Protein AF-A0A0G0LVU1-F1 (afdb_monomer_lite)

Foldseek 3Di:
DDDDDDDDPVNVVVVVVVVVVVVVVVVVVVVVVVLVVVVVVQLVQLCVLLVQLVVVVQVQQQQFPDWLDWDWDPPDPVIKIKTWTQGPVRKIKMKIKAAFDDVVVDPPDDPVPGDPGWAIFMKIAIGDDDSVCSNVSRVDGDDNDDDPDPRIHTSFFTPQQFTKHKNDWDWDWDQDPVRWIKIKIKIFIAGRPDPDVVCPVSRPVQVGGDMDIDIHTHD

Sequence (219 aa):
MKKQSGFTLIEALIVVTLAGIIGLVMTDLLYRTFRGANKTYLIGNIKQNGQTALNIMESNIRFAKEVTCISTTDSSNPKSTVLAVKSSSGKYIVFRYYPLYDPTADTSTGEFLKPPPHNGFITQEEISADPSAARGLCNYVPGLRTPVSTREKILTDRDFNNGVSVSSLEFKKTPTASGKDLVSITFTVSPPTEKTSSQRVENQVTDGGVTFQTSIILR

pLDDT: mean 81.55, std 14.79, range [43.06, 97.88]

Organism: NCBI:txid1618422

Radius of gyration: 26.45 Å; chains: 1; bounding box: 56×45×103 Å

Structure (mmCIF, N/CA/C/O backbone):
data_AF-A0A0G0LVU1-F1
#
_entry.id   AF-A0A0G0LVU1-F1
#
loop_
_atom_site.group_PDB
_atom_site.id
_atom_site.type_symbol
_atom_site.label_atom_id
_atom_site.label_alt_id
_atom_site.label_comp_id
_atom_site.label_asym_id
_atom_site.label_entity_id
_atom_site.label_seq_id
_atom_site.pdbx_PDB_ins_code
_atom_site.Cartn_x
_atom_site.Cartn_y
_atom_site.Cartn_z
_atom_site.occupancy
_atom_site.B_iso_or_equiv
_atom_site.auth_seq_id
_atom_site.auth_comp_id
_atom_site.auth_asym_id
_atom_site.auth_atom_id
_atom_site.pdbx_PDB_model_num
ATOM 1 N N . MET A 1 1 ? 23.466 1.604 -77.517 1.00 46.59 1 MET A N 1
ATOM 2 C CA . MET A 1 1 ? 24.038 0.899 -76.346 1.00 46.59 1 MET A CA 1
ATOM 3 C C . MET A 1 1 ? 23.979 1.838 -75.150 1.00 46.59 1 MET A C 1
ATOM 5 O O . MET A 1 1 ? 24.560 2.913 -75.221 1.00 46.59 1 MET A O 1
ATOM 9 N N . LYS A 1 2 ? 23.219 1.507 -74.099 1.00 58.50 2 LYS A N 1
ATOM 10 C CA . LYS A 1 2 ? 23.162 2.324 -72.875 1.00 58.50 2 LYS A CA 1
ATOM 11 C C . LYS A 1 2 ? 24.386 1.988 -72.014 1.00 58.50 2 LYS A C 1
ATOM 13 O O . LYS A 1 2 ? 24.560 0.828 -71.659 1.00 58.50 2 LYS A O 1
ATOM 18 N N . LYS A 1 3 ? 25.240 2.975 -71.716 1.00 62.06 3 LYS A N 1
ATOM 19 C CA . LYS A 1 3 ? 26.333 2.826 -70.741 1.00 62.06 3 LYS A CA 1
ATOM 20 C C . LYS A 1 3 ? 25.716 2.656 -69.350 1.00 62.06 3 LYS A C 1
ATOM 22 O O . LYS A 1 3 ? 25.001 3.544 -68.899 1.00 62.06 3 LYS A O 1
ATOM 27 N N . GLN A 1 4 ? 25.973 1.527 -68.700 1.00 72.19 4 GLN A N 1
ATOM 28 C CA . GLN A 1 4 ? 25.660 1.328 -67.286 1.00 72.19 4 GLN A CA 1
ATOM 29 C C . GLN A 1 4 ? 26.835 1.877 -66.466 1.00 72.19 4 GLN A C 1
ATOM 31 O O . GLN A 1 4 ? 27.968 1.440 -66.661 1.00 72.19 4 GLN A O 1
ATOM 36 N N . SER A 1 5 ? 26.594 2.871 -65.606 1.00 75.88 5 SER A N 1
ATOM 37 C CA . SER A 1 5 ? 27.602 3.351 -64.655 1.00 75.88 5 SER A CA 1
ATOM 38 C C . SER A 1 5 ? 27.627 2.430 -63.439 1.00 75.88 5 SER A C 1
ATOM 40 O O . SER A 1 5 ? 26.591 2.203 -62.816 1.00 75.88 5 SER A O 1
ATOM 42 N N . GLY A 1 6 ? 28.802 1.896 -63.111 1.00 79.19 6 GLY A N 1
ATOM 43 C CA . GLY A 1 6 ? 29.014 1.151 -61.872 1.00 79.19 6 GLY A CA 1
ATOM 44 C C . GLY A 1 6 ? 29.091 2.085 -60.665 1.00 79.19 6 GLY A C 1
ATOM 45 O O . GLY A 1 6 ? 29.571 3.212 -60.784 1.00 79.19 6 GLY A O 1
ATOM 46 N N . PHE A 1 7 ? 28.629 1.601 -59.513 1.00 79.88 7 PHE A N 1
ATOM 47 C CA . PHE A 1 7 ? 28.793 2.282 -58.230 1.00 79.88 7 PHE A CA 1
ATOM 48 C C . PHE A 1 7 ? 30.271 2.367 -57.851 1.00 79.88 7 PHE A C 1
ATOM 50 O O . PHE A 1 7 ? 31.031 1.411 -58.024 1.00 79.88 7 PHE A O 1
ATOM 57 N N . THR A 1 8 ? 30.675 3.511 -57.304 1.00 91.50 8 THR A N 1
ATOM 58 C CA . THR A 1 8 ? 32.030 3.673 -56.772 1.00 91.50 8 THR A CA 1
ATOM 59 C C . THR A 1 8 ? 32.116 3.073 -55.367 1.00 91.50 8 THR A C 1
ATOM 61 O O . THR A 1 8 ? 31.168 3.143 -54.586 1.00 91.50 8 THR A O 1
ATOM 64 N N . LEU A 1 9 ? 33.264 2.490 -55.010 1.00 90.88 9 LEU A N 1
ATOM 65 C CA . LEU A 1 9 ? 33.477 1.912 -53.674 1.00 90.88 9 LEU A CA 1
ATOM 66 C C . LEU A 1 9 ? 33.289 2.959 -52.561 1.00 90.88 9 LEU A C 1
ATOM 68 O O . LEU A 1 9 ? 32.763 2.652 -51.493 1.00 90.88 9 LEU A O 1
ATOM 72 N N . ILE A 1 10 ? 33.669 4.210 -52.836 1.00 94.19 10 ILE A N 1
ATOM 73 C CA . ILE A 1 10 ? 33.514 5.323 -51.896 1.00 94.19 10 ILE A CA 1
ATOM 74 C C . ILE A 1 10 ? 32.041 5.658 -51.622 1.00 94.19 10 ILE A C 1
ATOM 76 O O . ILE A 1 10 ? 31.678 5.924 -50.480 1.00 94.19 10 ILE A O 1
ATOM 80 N N . GLU A 1 11 ? 31.175 5.578 -52.633 1.00 91.94 11 GLU A N 1
ATOM 81 C CA . GLU A 1 11 ? 29.737 5.809 -52.483 1.00 91.94 11 GLU A CA 1
ATOM 82 C C . GLU A 1 11 ? 29.090 4.741 -51.591 1.00 91.94 11 GLU A C 1
ATOM 84 O O . GLU A 1 11 ? 28.319 5.072 -50.691 1.00 91.94 11 GLU A O 1
ATOM 89 N N . ALA A 1 12 ? 29.490 3.473 -51.743 1.00 91.38 12 ALA A N 1
ATOM 90 C CA . ALA A 1 12 ? 29.033 2.392 -50.869 1.00 91.38 12 ALA A CA 1
ATOM 91 C C . ALA A 1 12 ? 29.467 2.595 -49.403 1.00 91.38 12 ALA A C 1
ATOM 93 O O . ALA A 1 12 ? 28.674 2.378 -48.486 1.00 91.38 12 ALA A O 1
ATOM 94 N N . LEU A 1 13 ? 30.699 3.061 -49.165 1.00 94.56 13 LEU A N 1
ATOM 95 C CA . LEU A 1 13 ? 31.212 3.321 -47.815 1.00 94.56 13 LEU A CA 1
ATOM 96 C C . LEU A 1 13 ? 30.447 4.458 -47.123 1.00 94.56 13 LEU A C 1
ATOM 98 O O . LEU A 1 13 ? 30.092 4.344 -45.945 1.00 94.56 13 LEU A O 1
ATOM 102 N N . ILE A 1 14 ? 30.142 5.529 -47.859 1.00 96.50 14 ILE A N 1
ATOM 103 C CA . ILE A 1 14 ? 29.347 6.651 -47.346 1.00 96.50 14 ILE A CA 1
ATOM 104 C C . ILE A 1 14 ? 27.942 6.174 -46.960 1.00 96.50 14 ILE A C 1
ATOM 106 O O . ILE A 1 14 ? 27.481 6.489 -45.865 1.00 96.50 14 ILE A O 1
ATOM 110 N N . VAL A 1 15 ? 27.284 5.363 -47.797 1.00 96.62 15 VAL A N 1
ATOM 111 C CA . VAL A 1 15 ? 25.941 4.833 -47.502 1.00 96.62 15 VAL A CA 1
ATOM 112 C C . VAL A 1 15 ? 25.940 3.959 -46.247 1.00 96.62 15 VAL A C 1
ATOM 114 O O . VAL A 1 15 ? 25.077 4.144 -45.393 1.00 96.62 15 VAL A O 1
ATOM 117 N N . VAL A 1 16 ? 26.914 3.057 -46.084 1.00 96.44 16 VAL A N 1
ATOM 118 C CA . VAL A 1 16 ? 27.012 2.209 -44.879 1.00 96.44 16 VAL A CA 1
ATOM 119 C C . VAL A 1 16 ? 27.257 3.053 -43.626 1.00 96.44 16 VAL A C 1
ATOM 121 O O . VAL A 1 16 ? 26.643 2.807 -42.589 1.00 96.44 16 VAL A O 1
ATOM 124 N N . THR A 1 17 ? 28.095 4.087 -43.724 1.00 97.06 17 THR A N 1
ATOM 125 C CA . THR A 1 17 ? 28.373 4.996 -42.601 1.00 97.06 17 THR A CA 1
ATOM 126 C C . THR A 1 17 ? 27.126 5.790 -42.207 1.00 97.06 17 THR A C 1
ATOM 128 O O . THR A 1 17 ? 26.776 5.851 -41.028 1.00 97.06 17 THR A O 1
ATOM 131 N N . LEU A 1 18 ? 26.411 6.353 -43.187 1.00 97.56 18 LEU A N 1
ATOM 132 C CA . LEU A 1 18 ? 25.162 7.081 -42.953 1.00 97.56 18 LEU A CA 1
ATOM 133 C C . LEU A 1 18 ? 24.075 6.167 -42.377 1.00 97.56 18 LEU A C 1
ATOM 135 O O . LEU A 1 18 ? 23.405 6.546 -41.417 1.00 97.56 18 LEU A O 1
ATOM 139 N N . ALA A 1 19 ? 23.936 4.950 -42.906 1.00 96.50 19 ALA A N 1
ATOM 140 C CA . ALA A 1 19 ? 23.006 3.955 -42.384 1.00 96.50 19 ALA A CA 1
ATOM 141 C C . ALA A 1 19 ? 23.334 3.578 -40.929 1.00 96.50 19 ALA A C 1
ATOM 143 O O . ALA A 1 19 ? 22.424 3.465 -40.110 1.00 96.50 19 ALA A O 1
ATOM 144 N N . GLY A 1 20 ? 24.621 3.457 -40.584 1.00 97.81 20 GLY A N 1
ATOM 145 C CA . GLY A 1 20 ? 25.070 3.207 -39.213 1.00 97.81 20 GLY A CA 1
ATOM 146 C C . GLY A 1 20 ? 24.668 4.322 -38.245 1.00 97.81 20 GLY A C 1
ATOM 147 O O . GLY A 1 20 ? 24.105 4.044 -37.187 1.00 97.81 20 GLY A O 1
ATOM 148 N N . ILE A 1 21 ? 24.879 5.587 -38.625 1.00 97.75 21 ILE A N 1
ATOM 149 C CA . ILE A 1 21 ? 24.494 6.746 -37.800 1.00 97.75 21 ILE A CA 1
ATOM 150 C C . ILE A 1 21 ? 22.975 6.774 -37.587 1.00 97.75 21 ILE A C 1
ATOM 152 O O . ILE A 1 21 ? 22.513 6.927 -36.456 1.00 97.75 21 ILE A O 1
ATOM 156 N N . ILE A 1 22 ? 22.192 6.573 -38.652 1.00 97.88 22 ILE A N 1
ATOM 157 C CA . ILE A 1 22 ? 20.725 6.541 -38.566 1.00 97.88 22 ILE A CA 1
ATOM 158 C C . ILE A 1 22 ? 20.260 5.385 -37.671 1.00 97.88 22 ILE A C 1
ATOM 160 O O . ILE A 1 22 ? 19.384 5.580 -36.830 1.00 97.88 22 ILE A O 1
ATOM 164 N N . GLY A 1 23 ? 20.866 4.202 -37.800 1.00 97.44 23 GLY A N 1
ATOM 165 C CA . GLY A 1 23 ? 20.542 3.036 -36.978 1.00 97.44 23 GLY A CA 1
ATOM 166 C C . GLY A 1 23 ? 20.767 3.274 -35.483 1.00 97.44 23 GLY A C 1
ATOM 167 O O . GLY A 1 23 ? 19.921 2.905 -34.663 1.00 97.44 23 GLY A O 1
ATOM 168 N N . LEU A 1 24 ? 21.860 3.951 -35.119 1.00 96.50 24 LEU A N 1
ATOM 169 C CA . LEU A 1 24 ? 22.138 4.321 -33.728 1.00 96.50 24 LEU A CA 1
ATOM 170 C C . LEU A 1 24 ? 21.099 5.305 -33.180 1.00 96.50 24 LEU A C 1
ATOM 172 O O . LEU A 1 24 ? 20.573 5.089 -32.088 1.00 96.50 24 LEU A O 1
ATOM 176 N N . VAL A 1 25 ? 20.749 6.340 -33.951 1.00 96.69 25 VAL A N 1
ATOM 177 C CA . VAL A 1 25 ? 19.723 7.319 -33.552 1.00 96.69 25 VAL A CA 1
ATOM 178 C C . VAL A 1 25 ? 18.362 6.645 -33.368 1.00 96.69 25 VAL A C 1
ATOM 180 O O . VAL A 1 25 ? 17.685 6.889 -32.371 1.00 96.69 25 VAL A O 1
ATOM 183 N N . MET A 1 26 ? 17.970 5.756 -34.284 1.00 95.81 26 MET A N 1
ATOM 184 C CA . MET A 1 26 ? 16.704 5.022 -34.182 1.00 95.81 26 MET A CA 1
ATOM 185 C C . MET A 1 26 ? 16.660 4.117 -32.951 1.00 95.81 26 MET A C 1
ATOM 187 O O . MET A 1 26 ? 15.644 4.067 -32.261 1.00 95.81 26 MET A O 1
ATOM 191 N N . THR A 1 27 ? 17.765 3.438 -32.640 1.00 93.62 27 THR A N 1
ATOM 192 C CA . THR A 1 27 ? 17.847 2.567 -31.460 1.00 93.62 27 THR A CA 1
ATOM 193 C C . THR A 1 27 ? 17.726 3.371 -30.165 1.00 93.62 27 THR A C 1
ATOM 195 O O . THR A 1 27 ? 16.985 2.964 -29.271 1.00 93.62 27 THR A O 1
ATOM 198 N N . ASP A 1 28 ? 18.374 4.539 -30.071 1.00 92.06 28 ASP A N 1
ATOM 199 C CA . ASP A 1 28 ? 18.242 5.432 -28.909 1.00 92.06 28 ASP A CA 1
ATOM 200 C C . ASP A 1 28 ? 16.798 5.938 -28.745 1.00 92.06 28 ASP A C 1
ATOM 202 O O . ASP A 1 28 ? 16.235 5.895 -27.649 1.00 92.06 28 ASP A O 1
ATOM 206 N N . LEU A 1 29 ? 16.141 6.338 -29.838 1.00 92.00 29 LEU A N 1
ATOM 207 C CA . LEU A 1 29 ? 14.739 6.770 -29.804 1.00 92.00 29 LEU A CA 1
ATOM 208 C C . LEU A 1 29 ? 13.788 5.652 -29.356 1.00 92.00 29 LEU A C 1
ATOM 210 O O . LEU A 1 29 ? 12.921 5.885 -28.507 1.00 92.00 29 LEU A O 1
ATOM 214 N N . LEU A 1 30 ? 13.955 4.439 -29.886 1.00 88.00 30 LEU A N 1
ATOM 215 C CA . LEU A 1 30 ? 13.164 3.277 -29.478 1.00 88.00 30 LEU A CA 1
ATOM 216 C C . LEU A 1 30 ? 13.390 2.954 -28.000 1.00 88.00 30 LEU A C 1
ATOM 218 O O . LEU A 1 30 ? 12.423 2.799 -27.255 1.00 88.00 30 LEU A O 1
ATOM 222 N N . TYR A 1 31 ? 14.647 2.933 -27.553 1.00 85.81 31 TYR A N 1
ATOM 223 C CA . TYR A 1 31 ? 14.998 2.675 -26.159 1.00 85.81 31 TYR A CA 1
ATOM 224 C C . TYR A 1 31 ? 14.359 3.694 -25.204 1.00 85.81 31 TYR A C 1
ATOM 226 O O . TYR A 1 31 ? 13.734 3.320 -24.208 1.00 85.81 31 TYR A O 1
ATOM 234 N N . ARG A 1 32 ? 14.432 4.990 -25.534 1.00 82.62 32 ARG A N 1
ATOM 235 C CA . ARG A 1 32 ? 13.781 6.058 -24.757 1.00 82.62 32 ARG A CA 1
ATOM 236 C C . ARG A 1 32 ? 12.261 5.910 -24.724 1.00 82.62 32 ARG A C 1
ATOM 238 O O . ARG A 1 32 ? 11.656 6.137 -23.677 1.00 82.62 32 ARG A O 1
ATOM 245 N N . THR A 1 33 ? 11.651 5.515 -25.841 1.00 83.25 33 THR A N 1
ATOM 246 C CA . THR A 1 33 ? 10.196 5.325 -25.945 1.00 83.25 33 THR A CA 1
ATOM 247 C C . THR A 1 33 ? 9.723 4.158 -25.078 1.00 83.25 33 THR A C 1
ATOM 249 O O . THR A 1 33 ? 8.786 4.322 -24.295 1.00 83.25 33 THR A O 1
ATOM 252 N N . PHE A 1 34 ? 10.404 3.009 -25.141 1.00 80.56 34 PHE A N 1
ATOM 253 C CA . PHE A 1 34 ? 10.070 1.844 -24.315 1.00 80.56 34 PHE A CA 1
ATOM 254 C C . PHE A 1 34 ? 10.222 2.132 -22.817 1.00 80.56 34 PHE A C 1
ATOM 256 O O . PHE A 1 34 ? 9.313 1.832 -22.042 1.00 80.56 34 PHE A O 1
ATOM 263 N N . ARG A 1 35 ? 11.298 2.820 -22.411 1.00 78.00 35 ARG A N 1
ATOM 264 C CA . ARG A 1 35 ? 11.488 3.257 -21.016 1.00 78.00 35 ARG A CA 1
ATOM 265 C C . ARG A 1 35 ? 10.378 4.208 -20.543 1.00 78.00 35 ARG A C 1
ATOM 267 O O . ARG A 1 35 ? 9.933 4.149 -19.398 1.00 78.00 35 ARG A O 1
ATOM 274 N N . GLY A 1 36 ? 9.901 5.092 -21.422 1.00 79.81 36 GLY A N 1
ATOM 275 C CA . GLY A 1 36 ? 8.787 5.996 -21.121 1.00 79.81 36 GLY A CA 1
ATOM 276 C C . GLY A 1 36 ? 7.467 5.262 -20.855 1.00 79.81 36 GLY A C 1
ATOM 277 O O . GLY A 1 36 ? 6.731 5.623 -19.928 1.00 79.81 36 GLY A O 1
ATOM 278 N N . ALA A 1 37 ? 7.182 4.214 -21.632 1.00 78.56 37 ALA A N 1
ATOM 279 C CA . ALA A 1 37 ? 5.978 3.401 -21.483 1.00 78.56 37 ALA A CA 1
ATOM 280 C C . ALA A 1 37 ? 5.958 2.647 -20.143 1.00 78.56 37 ALA A C 1
ATOM 282 O O . ALA A 1 37 ? 4.984 2.756 -19.394 1.00 78.56 37 ALA A O 1
ATOM 283 N N . ASN A 1 38 ? 7.061 1.980 -19.791 1.00 79.25 38 ASN A N 1
ATOM 284 C CA . ASN A 1 38 ? 7.203 1.255 -18.524 1.00 79.25 38 ASN A CA 1
ATOM 285 C C . ASN A 1 38 ? 7.025 2.171 -17.310 1.00 79.25 38 ASN A C 1
ATOM 287 O O . ASN A 1 38 ? 6.252 1.870 -16.401 1.00 79.25 38 ASN A O 1
ATOM 291 N N . LYS A 1 39 ? 7.675 3.340 -17.317 1.00 80.56 39 LYS A N 1
ATOM 292 C CA . LYS A 1 39 ? 7.532 4.326 -16.240 1.00 80.56 39 LYS A CA 1
ATOM 293 C C . LYS A 1 39 ? 6.077 4.765 -16.056 1.00 80.56 39 LYS A C 1
ATOM 295 O O . LYS A 1 39 ? 5.602 4.891 -14.928 1.00 80.56 39 LYS A O 1
ATOM 300 N N . THR A 1 40 ? 5.369 5.014 -17.156 1.00 86.25 40 THR A N 1
ATOM 301 C CA . THR A 1 40 ? 3.964 5.442 -17.116 1.00 86.25 40 THR A CA 1
ATOM 302 C C . THR A 1 40 ? 3.076 4.344 -16.539 1.00 86.25 40 THR A C 1
ATOM 304 O O . THR A 1 40 ? 2.233 4.630 -15.689 1.00 86.25 40 THR A O 1
ATOM 307 N N . TYR A 1 41 ? 3.313 3.093 -16.938 1.00 86.19 41 TYR A N 1
ATOM 308 C CA . TYR A 1 41 ? 2.629 1.925 -16.393 1.00 86.19 41 TYR A CA 1
ATOM 309 C C . TYR A 1 41 ? 2.851 1.778 -14.879 1.00 86.19 41 TYR A C 1
ATOM 311 O O . TYR A 1 41 ? 1.880 1.702 -14.128 1.00 86.19 41 TYR A O 1
ATOM 319 N N . LEU A 1 42 ? 4.103 1.836 -14.409 1.00 84.06 42 LEU A N 1
ATOM 320 C CA . LEU A 1 42 ? 4.434 1.719 -12.983 1.00 84.06 42 LEU A CA 1
ATOM 321 C C . LEU A 1 42 ? 3.795 2.834 -12.145 1.00 84.06 42 LEU A C 1
ATOM 323 O O . LEU A 1 42 ? 3.176 2.563 -11.117 1.00 84.06 42 LEU A O 1
ATOM 327 N N . ILE A 1 43 ? 3.880 4.089 -12.600 1.00 87.50 43 ILE A N 1
ATOM 328 C CA . ILE A 1 43 ? 3.237 5.224 -11.919 1.00 87.50 43 ILE A CA 1
ATOM 329 C C . ILE A 1 43 ? 1.713 5.056 -11.903 1.00 87.50 43 ILE A C 1
ATOM 331 O O . ILE A 1 43 ? 1.075 5.380 -10.900 1.00 87.50 43 ILE A O 1
ATOM 335 N N . GLY A 1 44 ? 1.127 4.552 -12.992 1.00 90.31 44 GLY A N 1
ATOM 336 C CA . GLY A 1 44 ? -0.293 4.221 -13.067 1.00 90.31 44 GLY A CA 1
ATOM 337 C C . GLY A 1 44 ? -0.695 3.188 -12.015 1.00 90.31 44 GLY A C 1
ATOM 338 O O . GLY A 1 44 ? -1.624 3.437 -11.247 1.00 90.31 44 GLY A O 1
ATOM 339 N N . ASN A 1 45 ? 0.059 2.089 -11.913 1.00 90.56 45 ASN A N 1
ATOM 340 C CA . ASN A 1 45 ? -0.194 1.018 -10.949 1.00 90.56 45 ASN A CA 1
ATOM 341 C C . ASN A 1 45 ? -0.092 1.512 -9.494 1.00 90.56 45 ASN A C 1
ATOM 343 O O . ASN A 1 45 ? -0.982 1.254 -8.680 1.00 90.56 45 ASN A O 1
ATOM 347 N N . ILE A 1 46 ? 0.942 2.301 -9.178 1.00 92.12 46 ILE A N 1
ATOM 348 C CA . ILE A 1 46 ? 1.134 2.929 -7.858 1.00 92.12 46 ILE A CA 1
ATOM 349 C C . ILE A 1 46 ? -0.048 3.832 -7.503 1.00 92.12 46 ILE A C 1
ATOM 351 O O . ILE A 1 46 ? -0.611 3.723 -6.413 1.00 92.12 46 ILE A O 1
ATOM 355 N N . LYS A 1 47 ? -0.452 4.713 -8.426 1.00 93.94 47 LYS A N 1
ATOM 356 C CA . LYS A 1 47 ? -1.576 5.634 -8.212 1.00 93.94 47 LYS A CA 1
ATOM 357 C C . LYS A 1 47 ? -2.887 4.895 -8.010 1.00 93.94 47 LYS A C 1
ATOM 359 O O . LYS A 1 47 ? -3.633 5.242 -7.101 1.00 93.94 47 LYS A O 1
ATOM 364 N N . GLN A 1 48 ? -3.160 3.879 -8.823 1.00 95.00 48 GLN A N 1
ATOM 365 C CA . GLN A 1 48 ? -4.383 3.097 -8.715 1.00 95.00 48 GLN A CA 1
ATOM 366 C C . GLN A 1 48 ? -4.452 2.340 -7.383 1.00 95.00 48 GLN A C 1
ATOM 368 O O . GLN A 1 48 ? -5.466 2.439 -6.691 1.00 95.00 48 GLN A O 1
ATOM 373 N N . ASN A 1 49 ? -3.382 1.639 -6.992 1.00 94.75 49 ASN A N 1
ATOM 374 C CA . ASN A 1 49 ? -3.331 0.905 -5.724 1.00 94.75 49 ASN A CA 1
ATOM 375 C C . ASN A 1 49 ? -3.438 1.846 -4.521 1.00 94.75 49 ASN A C 1
ATOM 377 O O . ASN A 1 49 ? -4.276 1.634 -3.644 1.00 94.75 49 ASN A O 1
ATOM 381 N N . GLY A 1 50 ? -2.640 2.918 -4.502 1.00 95.62 50 GLY A N 1
ATOM 382 C CA . GLY A 1 50 ? -2.654 3.890 -3.414 1.00 95.62 50 GLY A CA 1
ATOM 383 C C . GLY A 1 50 ? -4.001 4.597 -3.283 1.00 95.62 50 GLY A C 1
ATOM 384 O O . GLY A 1 50 ? -4.563 4.645 -2.192 1.00 95.62 50 GLY A O 1
ATOM 385 N N . GLN A 1 51 ? -4.591 5.062 -4.389 1.00 96.56 51 GLN A N 1
ATOM 386 C CA . GLN A 1 51 ? -5.904 5.710 -4.348 1.00 96.56 51 GLN A CA 1
ATOM 387 C C . GLN A 1 51 ? -7.014 4.740 -3.927 1.00 96.56 51 GLN A C 1
ATOM 389 O O . GLN A 1 51 ? -7.898 5.118 -3.161 1.00 96.56 51 GLN A O 1
ATOM 394 N N . THR A 1 52 ? -6.969 3.486 -4.385 1.00 96.88 52 THR A N 1
ATOM 395 C CA . THR A 1 52 ? -7.948 2.464 -3.986 1.00 96.88 52 THR A CA 1
ATOM 396 C C . THR A 1 52 ? -7.876 2.193 -2.486 1.00 96.88 52 THR A C 1
ATOM 398 O O . THR A 1 52 ? -8.904 2.235 -1.808 1.00 96.88 52 THR A O 1
ATOM 401 N N . ALA A 1 53 ? -6.671 1.988 -1.948 1.00 96.62 53 ALA A N 1
ATOM 402 C CA . ALA A 1 53 ? -6.465 1.779 -0.519 1.00 96.62 53 ALA A CA 1
ATOM 403 C C . ALA A 1 53 ? -6.906 3.000 0.305 1.00 96.62 53 ALA A C 1
ATOM 405 O O . ALA A 1 53 ? -7.636 2.843 1.286 1.00 96.62 53 ALA A O 1
ATOM 406 N N . LEU A 1 54 ? -6.532 4.212 -0.123 1.00 96.94 54 LEU A N 1
ATOM 407 C CA . LEU A 1 54 ? -6.920 5.463 0.531 1.00 96.94 54 LEU A CA 1
ATOM 408 C C . LEU A 1 54 ? -8.444 5.623 0.572 1.00 96.94 54 LEU A C 1
ATOM 410 O O . LEU A 1 54 ? -8.985 5.861 1.645 1.00 96.94 54 LEU A O 1
ATOM 414 N N . ASN A 1 55 ? -9.140 5.417 -0.550 1.00 97.38 55 ASN A N 1
ATOM 415 C CA . ASN A 1 55 ? -10.599 5.544 -0.633 1.00 97.38 55 ASN A CA 1
ATOM 416 C C . ASN A 1 55 ? -11.324 4.556 0.295 1.00 97.38 55 ASN A C 1
ATOM 418 O O . ASN A 1 55 ? -12.317 4.911 0.932 1.00 97.38 55 ASN A O 1
ATOM 422 N N . ILE A 1 56 ? -10.837 3.313 0.375 1.00 96.38 56 ILE A N 1
ATOM 423 C CA . ILE A 1 56 ? -11.412 2.286 1.252 1.00 96.38 56 ILE A CA 1
ATOM 424 C C . ILE A 1 56 ? -11.216 2.670 2.723 1.00 96.38 56 ILE A C 1
ATOM 426 O O . ILE A 1 56 ? -12.182 2.650 3.491 1.00 96.38 56 ILE A O 1
ATOM 430 N N . MET A 1 57 ? -9.995 3.052 3.113 1.00 96.06 57 MET A N 1
ATOM 431 C CA . MET A 1 57 ? -9.706 3.500 4.478 1.00 96.06 57 MET A CA 1
ATOM 432 C C . MET A 1 57 ? -10.533 4.736 4.841 1.00 96.06 57 MET A C 1
ATOM 434 O O . MET A 1 57 ? -11.176 4.762 5.888 1.00 96.06 57 MET A O 1
ATOM 438 N N . GLU A 1 58 ? -10.573 5.727 3.950 1.00 95.69 58 GLU A N 1
ATOM 439 C CA . GLU A 1 58 ? -11.310 6.973 4.134 1.00 95.69 58 GLU A CA 1
ATOM 440 C C . GLU A 1 58 ? -12.798 6.718 4.370 1.00 95.69 58 GLU A C 1
ATOM 442 O O . GLU A 1 58 ? -13.368 7.230 5.334 1.00 95.69 58 GLU A O 1
ATOM 447 N N . SER A 1 59 ? -13.416 5.894 3.522 1.00 95.25 59 SER A N 1
ATOM 448 C CA . SER A 1 59 ? -14.827 5.532 3.639 1.00 95.25 59 SER A CA 1
ATOM 449 C C . SER A 1 59 ? -15.117 4.886 4.996 1.00 95.25 59 SER A C 1
ATOM 451 O O . SER A 1 59 ? -15.962 5.364 5.753 1.00 95.25 59 SER A O 1
ATOM 453 N N . ASN A 1 60 ? -14.362 3.851 5.359 1.00 95.19 60 ASN A N 1
ATOM 454 C CA . ASN A 1 60 ? -14.587 3.103 6.595 1.00 95.19 60 ASN A CA 1
ATOM 455 C C . ASN A 1 60 ? -14.353 3.942 7.856 1.00 95.19 60 ASN A C 1
ATOM 457 O O . ASN A 1 60 ? -15.098 3.807 8.823 1.00 95.19 60 ASN A O 1
ATOM 461 N N . ILE A 1 61 ? -13.356 4.830 7.843 1.00 94.88 61 ILE A N 1
ATOM 462 C CA . ILE A 1 61 ? -13.077 5.740 8.960 1.00 94.88 61 ILE A CA 1
ATOM 463 C C . ILE A 1 61 ? -14.156 6.821 9.054 1.00 94.88 61 ILE A C 1
ATOM 465 O O . ILE A 1 61 ? -14.623 7.125 10.147 1.00 94.88 61 ILE A O 1
ATOM 469 N N . ARG A 1 62 ? -14.617 7.368 7.925 1.00 94.44 62 ARG A N 1
ATOM 470 C CA . ARG A 1 62 ? -15.681 8.384 7.894 1.00 94.44 62 ARG A CA 1
ATOM 471 C C . ARG A 1 62 ? -16.998 7.860 8.466 1.00 94.44 62 ARG A C 1
ATOM 473 O O . ARG A 1 62 ? -17.723 8.617 9.106 1.00 94.44 62 ARG A O 1
ATOM 480 N N . PHE A 1 63 ? -17.320 6.590 8.219 1.00 93.81 63 PHE A N 1
ATOM 481 C CA . PHE A 1 63 ? -18.527 5.933 8.736 1.00 93.81 63 PHE A CA 1
ATOM 482 C C . PHE A 1 63 ? -18.320 5.226 10.084 1.00 93.81 63 PHE A C 1
ATOM 484 O O . PHE A 1 63 ? -19.237 4.563 10.580 1.00 93.81 63 PHE A O 1
ATOM 491 N N . ALA A 1 64 ? -17.139 5.354 10.689 1.00 93.19 64 ALA A N 1
ATOM 492 C CA . ALA A 1 64 ? -16.897 4.854 12.029 1.00 93.19 64 ALA A CA 1
ATOM 493 C C . ALA A 1 64 ? -17.547 5.761 13.078 1.00 93.19 64 ALA A C 1
ATOM 495 O O . ALA A 1 64 ? -17.561 6.983 12.953 1.00 93.19 64 ALA A O 1
ATOM 496 N N . LYS A 1 65 ? -18.047 5.134 14.142 1.00 92.06 65 LYS A N 1
ATOM 497 C CA . LYS A 1 65 ? -18.598 5.795 15.323 1.00 92.06 65 LYS A CA 1
ATOM 498 C C . LYS A 1 65 ? -17.498 6.321 16.243 1.00 92.06 65 LYS A C 1
ATOM 500 O O . LYS A 1 65 ? -17.639 7.390 16.821 1.00 92.06 65 LYS A O 1
ATOM 505 N N . GLU A 1 66 ? -16.424 5.553 16.411 1.00 90.88 66 GLU A N 1
ATOM 506 C CA . GLU A 1 66 ? -15.303 5.921 17.279 1.00 90.88 66 GLU A CA 1
ATOM 507 C C . GLU A 1 66 ? -14.000 5.247 16.841 1.00 90.88 66 GLU A C 1
ATOM 509 O O . GLU A 1 66 ? -13.997 4.141 16.288 1.00 90.88 66 GLU A O 1
ATOM 514 N N . VAL A 1 67 ? -12.878 5.902 17.144 1.00 92.00 67 VAL A N 1
ATOM 515 C CA . VAL A 1 67 ? -11.546 5.300 17.050 1.00 92.00 67 VAL A CA 1
ATOM 516 C C . VAL A 1 67 ? -11.265 4.556 18.348 1.00 92.00 67 VAL A C 1
ATOM 518 O O . VAL A 1 67 ? -11.139 5.172 19.406 1.00 92.00 67 VAL A O 1
ATOM 521 N N . THR A 1 68 ? -11.153 3.232 18.271 1.00 91.44 68 THR A N 1
ATOM 522 C CA . THR A 1 68 ? -10.920 2.379 19.442 1.00 91.44 68 THR A CA 1
ATOM 523 C C . THR A 1 68 ? -9.477 2.472 19.910 1.00 91.44 68 THR A C 1
ATOM 525 O O . THR A 1 68 ? -9.222 2.656 21.099 1.00 91.44 68 THR A O 1
ATOM 528 N N . CYS A 1 69 ? -8.530 2.345 18.982 1.00 89.69 69 CYS A N 1
ATOM 529 C CA . CYS A 1 69 ? -7.109 2.420 19.284 1.00 89.69 69 CYS A CA 1
ATOM 530 C C . CYS A 1 69 ? -6.277 2.656 18.018 1.00 89.69 69 CYS A C 1
ATOM 532 O O . CYS A 1 69 ? -6.697 2.339 16.902 1.00 89.69 69 CYS A O 1
ATOM 534 N N . ILE A 1 70 ? -5.087 3.215 18.226 1.00 89.69 70 ILE A N 1
ATOM 535 C CA . ILE A 1 70 ? -4.016 3.346 17.238 1.00 89.69 70 ILE A CA 1
ATOM 536 C C . ILE A 1 70 ? -2.760 2.801 17.907 1.00 89.69 70 ILE A C 1
ATOM 538 O O . ILE A 1 70 ? -2.477 3.161 19.049 1.00 89.69 70 ILE A O 1
ATOM 542 N N . SER A 1 71 ? -2.034 1.929 17.218 1.00 86.19 71 SER A N 1
ATOM 543 C CA . SER A 1 71 ? -0.755 1.401 17.683 1.00 86.19 71 SER A CA 1
ATOM 544 C C . SER A 1 71 ? 0.287 1.549 16.590 1.00 86.19 71 SER A C 1
ATOM 546 O O . SER A 1 71 ? 0.052 1.192 15.435 1.00 86.19 71 SER A O 1
ATOM 548 N N . THR A 1 72 ? 1.433 2.093 16.978 1.00 76.81 72 THR A N 1
ATOM 549 C CA . THR A 1 72 ? 2.632 2.221 16.156 1.00 76.81 72 THR A CA 1
ATOM 550 C C . THR A 1 72 ? 3.768 1.595 16.944 1.00 76.81 72 THR A C 1
ATOM 552 O O . THR A 1 72 ? 4.119 2.081 18.019 1.00 76.81 72 THR A O 1
ATOM 555 N N . THR A 1 73 ? 4.339 0.502 16.451 1.00 66.12 73 THR A N 1
ATOM 556 C CA . THR A 1 73 ? 5.544 -0.061 17.068 1.00 66.12 73 THR A CA 1
ATOM 557 C C . THR A 1 73 ? 6.778 0.569 16.457 1.00 66.12 73 THR A C 1
ATOM 559 O O . THR A 1 73 ? 7.094 0.331 15.293 1.00 66.12 73 THR A O 1
ATOM 562 N N . ASP A 1 74 ? 7.489 1.341 17.275 1.00 55.16 74 ASP A N 1
ATOM 563 C CA . ASP A 1 74 ? 8.768 1.966 16.925 1.00 55.16 74 ASP A CA 1
ATOM 564 C C . ASP A 1 74 ? 9.975 1.019 17.080 1.00 55.16 74 ASP A C 1
ATOM 566 O O . ASP A 1 74 ? 11.101 1.405 16.777 1.00 55.16 74 ASP A O 1
ATOM 570 N N . SER A 1 75 ? 9.779 -0.214 17.563 1.00 49.31 75 SER A N 1
ATOM 571 C CA . SER A 1 75 ? 10.879 -1.107 17.967 1.00 49.31 75 SER A CA 1
ATOM 572 C C . SER A 1 75 ? 11.494 -1.946 16.841 1.00 49.31 75 SER A C 1
ATOM 574 O O . SER A 1 75 ? 12.525 -2.580 17.057 1.00 49.31 75 SER A O 1
ATOM 576 N N . SER A 1 76 ? 10.916 -1.943 15.641 1.00 51.88 76 SER A N 1
ATOM 577 C CA . SER A 1 76 ? 11.489 -2.600 14.465 1.00 51.88 76 SER A CA 1
ATOM 578 C C . SER A 1 76 ? 11.348 -1.688 13.261 1.00 51.88 76 SER A C 1
ATOM 580 O O . SER A 1 76 ? 10.257 -1.219 12.954 1.00 51.88 76 SER A O 1
ATOM 582 N N . ASN A 1 77 ? 12.458 -1.422 12.581 1.00 51.50 77 ASN A N 1
ATOM 583 C CA . ASN A 1 77 ? 12.427 -0.849 11.248 1.00 51.50 77 ASN A CA 1
ATOM 584 C C . ASN A 1 77 ? 12.242 -2.018 10.277 1.00 51.50 77 ASN A C 1
ATOM 586 O O . ASN A 1 77 ? 13.097 -2.909 10.282 1.00 51.50 77 ASN A O 1
ATOM 590 N N . PRO A 1 78 ? 11.183 -2.059 9.458 1.00 55.03 78 PRO A N 1
ATOM 591 C CA . PRO A 1 78 ? 10.095 -1.077 9.258 1.00 55.03 78 PRO A CA 1
ATOM 592 C C . PRO A 1 78 ? 8.957 -1.076 10.306 1.00 55.03 78 PRO A C 1
ATOM 594 O O . PRO A 1 78 ? 8.549 -2.121 10.814 1.00 55.03 78 PRO A O 1
ATOM 597 N N . LYS A 1 79 ? 8.417 0.125 10.583 1.00 66.69 79 LYS A N 1
ATOM 598 C CA . LYS A 1 79 ? 7.366 0.379 11.587 1.00 66.69 79 LYS A CA 1
ATOM 599 C C . LYS A 1 79 ? 6.041 -0.277 11.197 1.00 66.69 79 LYS A C 1
ATOM 601 O O . LYS A 1 79 ? 5.421 0.157 10.231 1.00 66.69 79 LYS A O 1
ATOM 606 N N . SER A 1 80 ? 5.566 -1.250 11.966 1.00 71.25 80 SER A N 1
ATOM 607 C CA . SER A 1 80 ? 4.202 -1.772 11.824 1.00 71.25 80 SER A CA 1
ATOM 608 C C . SER A 1 80 ? 3.188 -0.841 12.496 1.00 71.25 80 SER A C 1
ATOM 610 O O . SER A 1 80 ? 3.392 -0.385 13.625 1.00 71.25 80 SER A O 1
ATOM 612 N N . THR A 1 81 ? 2.076 -0.585 11.805 1.00 83.50 81 THR A N 1
ATOM 613 C CA . THR A 1 81 ? 1.025 0.338 12.253 1.00 83.50 81 THR A CA 1
ATOM 614 C C . THR A 1 81 ? -0.341 -0.334 12.180 1.00 83.50 81 THR A C 1
ATOM 616 O O . THR A 1 81 ? -0.663 -1.012 11.200 1.00 83.50 81 THR A O 1
ATOM 619 N N . VAL A 1 82 ? -1.155 -0.121 13.215 1.00 88.50 82 VAL A N 1
ATOM 620 C CA . VAL A 1 82 ? -2.505 -0.673 13.347 1.00 88.50 82 VAL A CA 1
ATOM 621 C C . VAL A 1 82 ? -3.489 0.418 13.762 1.00 88.50 82 VAL A C 1
ATOM 623 O O . VAL A 1 82 ? -3.230 1.183 14.691 1.00 88.50 82 VAL A O 1
ATOM 626 N N . LEU A 1 83 ? -4.648 0.451 13.108 1.00 91.75 83 LEU A N 1
ATOM 627 C CA . LEU A 1 83 ? -5.793 1.283 13.478 1.00 91.75 83 LEU A CA 1
ATOM 628 C C . LEU A 1 83 ? -7.023 0.393 13.623 1.00 91.75 83 LEU A C 1
ATOM 630 O O . LEU A 1 83 ? -7.367 -0.326 12.691 1.00 91.75 83 LEU A O 1
ATOM 634 N N . ALA A 1 84 ? -7.721 0.492 14.751 1.00 92.31 84 ALA A N 1
ATOM 635 C CA . ALA A 1 84 ? -9.026 -0.132 14.930 1.00 92.31 84 ALA A CA 1
ATOM 636 C C . ALA A 1 84 ? -10.100 0.942 15.123 1.00 92.31 84 ALA A C 1
ATOM 638 O O . ALA A 1 84 ? -10.007 1.791 16.017 1.00 92.31 84 ALA A O 1
ATOM 639 N N . VAL A 1 85 ? -11.140 0.880 14.296 1.00 93.50 85 VAL A N 1
ATOM 640 C CA . VAL A 1 85 ? -12.309 1.758 14.378 1.00 93.50 85 VAL A CA 1
ATOM 641 C C . VAL A 1 85 ? -13.574 0.936 14.563 1.00 93.50 85 VAL A C 1
ATOM 643 O O . VAL A 1 85 ? -13.698 -0.171 14.038 1.00 93.50 85 VAL A O 1
ATOM 646 N N . LYS A 1 86 ? -14.538 1.478 15.302 1.00 92.75 86 LYS A N 1
ATOM 647 C CA . LYS A 1 86 ? -15.841 0.845 15.491 1.00 92.75 86 LYS A CA 1
ATOM 648 C C . LYS A 1 86 ? -16.821 1.375 14.455 1.00 92.75 86 LYS A C 1
ATOM 650 O O . LYS A 1 86 ? -17.099 2.569 14.420 1.00 92.75 86 LYS A O 1
ATOM 655 N N . SER A 1 87 ? -17.359 0.493 13.625 1.00 92.00 87 SER A N 1
ATOM 656 C CA . SER A 1 87 ? -18.408 0.800 12.653 1.00 92.00 87 SER A CA 1
ATOM 657 C C . SER A 1 87 ? -19.730 1.150 13.350 1.00 92.00 87 SER A C 1
ATOM 659 O O . SER A 1 87 ? -19.994 0.723 14.478 1.00 92.00 87 SER A O 1
ATOM 661 N N . SER A 1 88 ? -20.607 1.876 12.655 1.00 87.19 88 SER A N 1
ATOM 662 C CA . SER A 1 88 ? -21.994 2.120 13.081 1.00 87.19 88 SER A CA 1
ATOM 663 C C . SER A 1 88 ? -22.793 0.830 13.308 1.00 87.19 88 SER A C 1
ATOM 665 O O . SER A 1 88 ? -23.686 0.803 14.151 1.00 87.19 88 SER A O 1
ATOM 667 N N . SER A 1 89 ? -22.422 -0.255 12.622 1.00 88.44 89 SER A N 1
ATOM 668 C CA . SER A 1 89 ? -22.989 -1.600 12.803 1.00 88.44 89 SER A CA 1
ATOM 669 C C . SER A 1 89 ? -22.587 -2.284 14.119 1.00 88.44 89 SER A C 1
ATOM 671 O O . SER A 1 89 ? -23.074 -3.369 14.419 1.00 88.44 89 SER A O 1
ATOM 673 N N . GLY A 1 90 ? -21.679 -1.685 14.899 1.00 88.12 90 GLY A N 1
ATOM 674 C CA . GLY A 1 90 ? -21.140 -2.257 16.135 1.00 88.12 90 GLY A CA 1
ATOM 675 C C . GLY A 1 90 ? -19.928 -3.173 15.937 1.00 88.12 90 GLY A C 1
ATOM 676 O O . GLY A 1 90 ? -19.272 -3.504 16.921 1.00 88.12 90 GLY A O 1
ATOM 677 N N . LYS A 1 91 ? -19.593 -3.528 14.691 1.00 91.31 91 LYS A N 1
ATOM 678 C CA . LYS A 1 91 ? -18.389 -4.297 14.339 1.00 91.31 91 LYS A CA 1
ATOM 679 C C . LYS A 1 91 ? -17.132 -3.428 14.342 1.00 91.31 91 LYS A C 1
ATOM 681 O O . LYS A 1 91 ? -17.217 -2.209 14.195 1.00 91.31 91 LYS A O 1
ATOM 686 N N . TYR A 1 92 ? -15.965 -4.053 14.444 1.00 91.75 92 TYR A N 1
ATOM 687 C CA . TYR A 1 92 ? -14.672 -3.379 14.365 1.00 91.75 92 TYR A CA 1
ATOM 688 C C . TYR A 1 92 ? -14.051 -3.567 12.986 1.00 91.75 92 TYR A C 1
ATOM 690 O O . TYR A 1 92 ? -14.043 -4.672 12.455 1.00 91.75 92 TYR A O 1
ATOM 698 N N . ILE A 1 93 ? -13.517 -2.488 12.424 1.00 93.31 93 ILE A N 1
ATOM 699 C CA . ILE A 1 93 ? -12.709 -2.511 11.208 1.00 93.31 93 ILE A CA 1
ATOM 700 C C . ILE A 1 93 ? -11.274 -2.228 11.631 1.00 93.31 93 ILE A C 1
ATOM 702 O O . ILE A 1 93 ? -10.999 -1.195 12.247 1.00 93.31 93 ILE A O 1
ATOM 706 N N . VAL A 1 94 ? -10.374 -3.156 11.325 1.00 92.31 94 VAL A N 1
ATOM 707 C CA . VAL A 1 94 ? -8.964 -3.074 11.698 1.00 92.31 94 VAL A CA 1
ATOM 708 C C . VAL A 1 94 ? -8.119 -2.951 10.444 1.00 92.31 94 VAL A C 1
ATOM 710 O O . VAL A 1 94 ? -8.165 -3.818 9.576 1.00 92.31 94 VAL A O 1
ATOM 713 N N . PHE A 1 95 ? -7.339 -1.880 10.360 1.00 93.06 95 PHE A N 1
ATOM 714 C CA . PHE A 1 95 ? -6.335 -1.676 9.327 1.00 93.06 95 PHE A CA 1
ATOM 715 C C . PHE A 1 95 ? -4.966 -2.047 9.863 1.00 93.06 95 PHE A C 1
ATOM 717 O O . PHE A 1 95 ? -4.609 -1.663 10.979 1.00 93.06 95 PHE A O 1
ATOM 724 N N . ARG A 1 96 ? -4.195 -2.773 9.055 1.00 89.56 96 ARG A N 1
ATOM 725 C CA . ARG A 1 96 ? -2.851 -3.227 9.415 1.00 89.56 96 ARG A CA 1
ATOM 726 C C . ARG A 1 96 ? -1.892 -2.991 8.265 1.00 89.56 96 ARG A C 1
ATOM 728 O O . ARG A 1 96 ? -2.204 -3.336 7.125 1.00 89.56 96 ARG A O 1
ATOM 735 N N . TYR A 1 97 ? -0.725 -2.451 8.583 1.00 89.62 97 TYR A N 1
ATOM 736 C CA . TYR A 1 97 ? 0.406 -2.405 7.667 1.00 89.62 97 TYR A CA 1
ATOM 737 C C . TYR A 1 97 ? 1.361 -3.557 7.952 1.00 89.62 97 TYR A C 1
ATOM 739 O O . TYR A 1 97 ? 1.803 -3.734 9.086 1.00 89.62 97 TYR A O 1
ATOM 747 N N . TYR A 1 98 ? 1.663 -4.310 6.900 1.00 86.12 98 TYR A N 1
ATOM 748 C CA . TYR A 1 98 ? 2.669 -5.353 6.882 1.00 86.12 98 TYR A CA 1
ATOM 749 C C . TYR A 1 98 ? 3.874 -4.833 6.116 1.00 86.12 98 TYR A C 1
ATOM 751 O O . TYR A 1 98 ? 3.733 -4.457 4.949 1.00 86.12 98 TYR A O 1
ATOM 759 N N . PRO A 1 99 ? 5.049 -4.802 6.740 1.00 84.38 99 PRO A N 1
ATOM 760 C CA . PRO A 1 99 ? 6.231 -4.333 6.054 1.00 84.38 99 PRO A CA 1
ATOM 761 C C . PRO A 1 99 ? 6.736 -5.273 4.962 1.00 84.38 99 PRO A C 1
ATOM 763 O O . PRO A 1 99 ? 6.372 -6.445 4.916 1.00 84.38 99 PRO A O 1
ATOM 766 N N . LEU A 1 100 ? 7.640 -4.758 4.124 1.00 83.81 100 LEU A N 1
ATOM 767 C CA . LEU A 1 100 ? 8.452 -5.566 3.213 1.00 83.81 100 LEU A CA 1
ATOM 768 C C . LEU A 1 100 ? 9.122 -6.724 3.967 1.00 83.81 100 LEU A C 1
ATOM 770 O O . LEU A 1 100 ? 9.802 -6.501 4.971 1.00 83.81 100 LEU A O 1
ATOM 774 N N . TYR A 1 101 ? 8.990 -7.932 3.424 1.00 80.00 101 TYR A N 1
ATOM 775 C CA . TYR A 1 101 ? 9.765 -9.091 3.846 1.00 80.00 101 TYR A CA 1
ATOM 776 C C . TYR A 1 101 ? 10.672 -9.556 2.705 1.00 80.00 101 TYR A C 1
ATOM 778 O O . TYR A 1 101 ? 10.194 -10.004 1.661 1.00 80.00 101 TYR A O 1
ATOM 786 N N . ASP A 1 102 ? 11.984 -9.458 2.928 1.00 77.25 102 ASP A N 1
ATOM 787 C CA . ASP A 1 102 ? 13.029 -9.984 2.048 1.00 77.25 102 ASP A CA 1
ATOM 788 C C . ASP A 1 102 ? 13.792 -11.096 2.801 1.00 77.25 102 ASP A C 1
ATOM 790 O O . ASP A 1 102 ? 14.532 -10.800 3.747 1.00 77.25 102 ASP A O 1
ATOM 794 N N . PRO A 1 103 ? 13.643 -12.376 2.411 1.00 70.69 103 PRO A N 1
ATOM 795 C CA . PRO A 1 103 ? 14.265 -13.505 3.101 1.00 70.69 103 PRO A CA 1
ATOM 796 C C . PRO A 1 103 ? 15.797 -13.497 3.015 1.00 70.69 103 PRO A C 1
ATOM 798 O O . PRO A 1 103 ? 16.445 -14.206 3.793 1.00 70.69 103 PRO A O 1
ATOM 801 N N . THR A 1 104 ? 16.382 -12.713 2.097 1.00 70.19 104 THR A N 1
ATOM 802 C CA . THR A 1 104 ? 17.839 -12.541 1.972 1.00 70.19 104 THR A CA 1
ATOM 803 C C . THR A 1 104 ? 18.413 -11.593 3.025 1.00 70.19 104 THR A C 1
ATOM 805 O O . THR A 1 104 ? 19.598 -11.677 3.340 1.00 70.19 104 THR A O 1
ATOM 808 N N . ALA A 1 105 ? 17.578 -10.722 3.600 1.00 62.66 105 ALA A N 1
ATOM 809 C CA . ALA A 1 105 ? 17.960 -9.813 4.677 1.00 62.66 105 ALA A CA 1
ATOM 810 C C . ALA A 1 105 ? 17.838 -10.458 6.071 1.00 62.66 105 ALA A C 1
ATOM 812 O O . ALA A 1 105 ? 18.457 -9.985 7.023 1.00 62.66 105 ALA A O 1
ATOM 813 N N . ASP A 1 106 ? 17.061 -11.538 6.197 1.00 64.75 106 ASP A N 1
ATOM 814 C CA . ASP A 1 106 ? 16.872 -12.265 7.451 1.00 64.75 106 ASP A CA 1
ATOM 815 C C . ASP A 1 106 ? 17.892 -13.409 7.588 1.00 64.75 106 ASP A C 1
ATOM 817 O O . ASP A 1 106 ? 17.734 -14.489 7.017 1.00 64.75 106 ASP A O 1
ATOM 821 N N . THR A 1 107 ? 18.956 -13.189 8.360 1.00 63.62 107 THR A N 1
ATOM 822 C CA . THR A 1 107 ? 19.959 -14.218 8.700 1.00 63.62 107 THR A CA 1
ATOM 823 C C . THR A 1 107 ? 19.621 -14.991 9.979 1.00 63.62 107 THR A C 1
ATOM 825 O O . THR A 1 107 ? 20.388 -15.862 10.386 1.00 63.62 107 THR A O 1
ATOM 828 N N . SER A 1 108 ? 18.494 -14.681 10.631 1.00 61.28 108 SER A N 1
ATOM 829 C CA . SER A 1 108 ? 18.196 -15.108 12.004 1.00 61.28 108 SER A CA 1
ATOM 830 C C . SER A 1 108 ? 17.348 -16.379 12.112 1.00 61.28 108 SER A C 1
ATOM 832 O O . SER A 1 108 ? 17.279 -16.983 13.183 1.00 61.28 108 SER A O 1
ATOM 834 N N . THR A 1 109 ? 16.728 -16.821 11.016 1.00 58.53 109 THR A N 1
ATOM 835 C CA . THR A 1 109 ? 15.837 -17.988 10.987 1.00 58.53 109 THR A CA 1
ATOM 836 C C . THR A 1 109 ? 16.331 -19.066 10.020 1.00 58.53 109 THR A C 1
ATOM 838 O O . THR A 1 109 ? 16.856 -18.776 8.943 1.00 58.53 109 THR A O 1
ATOM 841 N N . GLY A 1 110 ? 16.168 -20.337 10.409 1.00 59.56 110 GLY A N 1
ATOM 842 C CA . GLY A 1 110 ? 16.435 -21.475 9.528 1.00 59.56 110 GLY A CA 1
ATOM 843 C C . GLY A 1 110 ? 15.576 -21.404 8.262 1.00 59.56 110 GLY A C 1
ATOM 844 O O . GLY A 1 110 ? 14.401 -21.046 8.321 1.00 59.56 110 GLY A O 1
ATOM 845 N N . GLU A 1 111 ? 16.171 -21.756 7.124 1.00 61.44 111 GLU A N 1
ATOM 846 C CA . GLU A 1 111 ? 15.649 -21.527 5.766 1.00 61.44 111 GLU A CA 1
ATOM 847 C C . GLU A 1 111 ? 14.215 -22.048 5.539 1.00 61.44 111 GLU A C 1
ATOM 849 O O . GLU A 1 111 ? 13.440 -21.448 4.800 1.00 61.44 111 GLU A O 1
ATOM 854 N N . PHE A 1 112 ? 13.822 -23.109 6.248 1.00 58.94 112 PHE A N 1
ATOM 855 C CA . PHE A 1 112 ? 12.515 -23.763 6.126 1.00 58.94 112 PHE A CA 1
ATOM 856 C C . PHE A 1 112 ? 11.345 -23.050 6.828 1.00 58.94 112 PHE A C 1
ATOM 858 O O . PHE A 1 112 ? 10.197 -23.431 6.611 1.00 58.94 112 PHE A O 1
ATOM 865 N N . LEU A 1 113 ? 11.595 -22.042 7.672 1.00 67.00 113 LEU A N 1
ATOM 866 C CA . LEU A 1 113 ? 10.543 -21.311 8.401 1.00 67.00 113 LEU A CA 1
ATOM 867 C C . LEU A 1 113 ? 10.310 -19.887 7.873 1.00 67.00 113 LEU A C 1
ATOM 869 O O . LEU A 1 113 ? 9.535 -19.132 8.467 1.00 67.00 113 LEU A O 1
ATOM 873 N N . LYS A 1 114 ? 10.969 -19.513 6.772 1.00 70.56 114 LYS A N 1
ATOM 874 C CA . LYS A 1 114 ? 10.861 -18.175 6.188 1.00 70.56 114 LYS A CA 1
ATOM 875 C C . LYS A 1 114 ? 9.568 -18.043 5.368 1.00 70.56 114 LYS A C 1
ATOM 877 O O . LYS A 1 114 ? 9.316 -18.892 4.510 1.00 70.56 114 LYS A O 1
ATOM 882 N N . PRO A 1 115 ? 8.729 -17.016 5.605 1.00 72.75 115 PRO A N 1
ATOM 883 C CA . PRO A 1 115 ? 7.593 -16.740 4.731 1.00 72.75 115 PRO A CA 1
ATOM 884 C C . PRO A 1 115 ? 8.060 -16.418 3.298 1.00 72.75 115 PRO A C 1
ATOM 886 O O . PRO A 1 115 ? 9.220 -16.065 3.087 1.00 72.75 115 PRO A O 1
ATOM 889 N N . PRO A 1 116 ? 7.187 -16.542 2.283 1.00 78.62 116 PRO A N 1
ATOM 890 C CA . PRO A 1 116 ? 7.533 -16.106 0.935 1.00 78.62 116 PRO A CA 1
ATOM 891 C C . PRO A 1 116 ? 7.825 -14.593 0.918 1.00 78.62 116 PRO A C 1
ATOM 893 O O . PRO A 1 116 ? 7.175 -13.851 1.665 1.00 78.62 116 PRO A O 1
ATOM 896 N N . PRO A 1 117 ? 8.766 -14.122 0.075 1.00 82.25 117 PRO A N 1
ATOM 897 C CA . PRO A 1 117 ? 9.037 -12.698 -0.079 1.00 82.25 117 PRO A CA 1
ATOM 898 C C . PRO A 1 117 ? 7.767 -11.964 -0.501 1.00 82.25 117 PRO A C 1
ATOM 900 O O . PRO A 1 117 ? 6.992 -12.450 -1.329 1.00 82.25 117 PRO A O 1
ATOM 903 N N . HIS A 1 118 ? 7.552 -10.788 0.070 1.00 85.06 118 HIS A N 1
ATOM 904 C CA . HIS A 1 118 ? 6.415 -9.948 -0.274 1.00 85.06 118 HIS A CA 1
ATOM 905 C C . HIS A 1 118 ? 6.766 -8.482 -0.087 1.00 85.06 118 HIS A C 1
ATOM 907 O O . HIS A 1 118 ? 7.488 -8.124 0.843 1.00 85.06 118 HIS A O 1
ATOM 913 N N . ASN A 1 119 ? 6.204 -7.628 -0.938 1.00 88.19 119 ASN A N 1
ATOM 914 C CA . ASN A 1 119 ? 6.306 -6.184 -0.761 1.00 88.19 119 ASN A CA 1
ATOM 915 C C . ASN A 1 119 ? 5.585 -5.733 0.521 1.00 88.19 119 ASN A C 1
ATOM 917 O O . ASN A 1 119 ? 4.872 -6.521 1.142 1.00 88.19 119 ASN A O 1
ATOM 921 N N . GLY A 1 120 ? 5.781 -4.486 0.955 1.00 88.44 120 GLY A N 1
ATOM 922 C CA . GLY A 1 120 ? 4.968 -3.948 2.046 1.00 88.44 120 GLY A CA 1
ATOM 923 C C . GLY A 1 120 ? 3.526 -3.744 1.577 1.00 88.44 120 GLY A C 1
ATOM 924 O O . GLY A 1 120 ? 3.304 -3.272 0.463 1.00 88.44 120 GLY A O 1
ATOM 925 N N . PHE A 1 121 ? 2.536 -4.104 2.391 1.00 91.38 121 PHE A N 1
ATOM 926 C CA . PHE A 1 121 ? 1.124 -4.023 2.007 1.00 91.38 121 PHE A CA 1
ATOM 927 C C . PHE A 1 121 ? 0.209 -3.638 3.168 1.00 91.38 121 PHE A C 1
ATOM 929 O O . PHE A 1 121 ? 0.528 -3.812 4.343 1.00 91.38 121 PHE A O 1
ATOM 936 N N . ILE A 1 122 ? -0.969 -3.119 2.825 1.00 92.94 122 ILE A N 1
ATOM 937 C CA . ILE A 1 122 ? -2.020 -2.751 3.775 1.00 92.94 122 ILE A CA 1
ATOM 938 C C . ILE A 1 122 ? -3.141 -3.782 3.693 1.00 92.94 122 ILE A C 1
ATOM 940 O O . ILE A 1 122 ? -3.521 -4.227 2.608 1.00 92.94 122 ILE A O 1
ATOM 944 N N . THR A 1 123 ? -3.703 -4.139 4.840 1.00 92.69 123 THR A N 1
ATOM 945 C CA . THR A 1 123 ? -4.884 -4.999 4.933 1.00 92.69 123 THR A CA 1
ATOM 946 C C . THR A 1 123 ? -5.988 -4.349 5.750 1.00 92.69 123 THR A C 1
ATOM 948 O O . THR A 1 123 ? -5.770 -3.386 6.490 1.00 92.69 123 THR A O 1
ATOM 951 N N . GLN A 1 124 ? -7.179 -4.914 5.604 1.00 93.00 124 GLN A N 1
ATOM 952 C CA . GLN A 1 124 ? -8.361 -4.608 6.379 1.00 93.00 124 GLN A CA 1
ATOM 953 C C . GLN A 1 124 ? -9.004 -5.910 6.858 1.00 93.00 124 GLN A C 1
ATOM 955 O O . GLN A 1 124 ? -9.258 -6.803 6.054 1.00 93.00 124 GLN A O 1
ATOM 960 N N . GLU A 1 125 ? -9.369 -5.980 8.130 1.00 91.19 125 GLU A N 1
ATOM 961 C CA . GLU A 1 125 ? -10.186 -7.058 8.687 1.00 91.19 125 GLU A CA 1
ATOM 962 C C . GLU A 1 125 ? -11.446 -6.484 9.337 1.00 91.19 125 GLU A C 1
ATOM 964 O O . GLU A 1 125 ? -11.403 -5.432 9.977 1.00 91.19 125 GLU A O 1
ATOM 969 N N . GLU A 1 126 ? -12.576 -7.172 9.181 1.00 90.56 126 GLU A N 1
ATOM 970 C CA . GLU A 1 126 ? -13.803 -6.875 9.919 1.00 90.56 126 GLU A CA 1
ATOM 971 C C . GLU A 1 126 ? -13.999 -7.927 11.014 1.00 90.56 126 GLU A C 1
ATOM 973 O O . GLU A 1 126 ? -14.099 -9.124 10.738 1.00 90.56 126 GLU A O 1
ATOM 978 N N . ILE A 1 127 ? -14.060 -7.482 12.267 1.00 88.06 127 ILE A N 1
ATOM 979 C CA . ILE A 1 127 ? -14.100 -8.348 13.442 1.00 88.06 127 ILE A CA 1
ATOM 980 C C . ILE A 1 127 ? -15.351 -8.032 14.260 1.00 88.06 127 ILE A C 1
ATOM 982 O O . ILE A 1 127 ? -15.602 -6.892 14.654 1.00 88.06 127 ILE A O 1
ATOM 986 N N . SER A 1 128 ? -16.122 -9.073 14.564 1.00 85.25 128 SER A N 1
ATOM 987 C CA . SER A 1 128 ? -17.158 -9.023 15.595 1.00 85.25 128 SER A CA 1
ATOM 988 C C . SER A 1 128 ? -16.513 -9.391 16.928 1.00 85.25 128 SER A C 1
ATOM 990 O O . SER A 1 128 ? -16.399 -10.571 17.249 1.00 85.25 128 SER A O 1
ATOM 992 N N . ALA A 1 129 ? -16.019 -8.394 17.659 1.00 74.94 129 ALA A N 1
ATOM 993 C CA . ALA A 1 129 ? -15.392 -8.578 18.965 1.00 74.94 129 ALA A CA 1
ATOM 994 C C . ALA A 1 129 ? -16.248 -7.953 20.069 1.00 74.94 129 ALA A C 1
ATOM 996 O O . ALA A 1 129 ? -16.892 -6.924 19.853 1.00 74.94 129 ALA A O 1
ATOM 997 N N . ASP A 1 130 ? -16.201 -8.540 21.263 1.00 76.19 130 ASP A N 1
ATOM 998 C CA . ASP A 1 130 ? -16.765 -7.916 22.456 1.00 76.19 130 ASP A CA 1
ATOM 999 C C . ASP A 1 130 ? -16.008 -6.616 22.804 1.00 76.19 130 ASP A C 1
ATOM 1001 O O . ASP A 1 130 ? -14.794 -6.528 22.577 1.00 76.19 130 ASP A O 1
ATOM 1005 N N . PRO A 1 131 ? -16.666 -5.609 23.415 1.00 66.44 131 PRO A N 1
ATOM 1006 C CA . PRO A 1 131 ? -16.045 -4.317 23.733 1.00 66.44 131 PRO A CA 1
ATOM 1007 C C . PRO A 1 131 ? -14.762 -4.423 24.569 1.00 66.44 131 PRO A C 1
ATOM 1009 O O . PRO A 1 131 ? -13.846 -3.616 24.414 1.00 66.44 131 PRO A O 1
ATOM 1012 N N . SER A 1 132 ? -14.671 -5.439 25.431 1.00 67.44 132 SER A N 1
ATOM 1013 C CA . SER A 1 132 ? -13.497 -5.702 26.270 1.00 67.44 132 SER A CA 1
ATOM 1014 C C . SER A 1 132 ? -12.308 -6.248 25.471 1.00 67.44 132 SER A C 1
ATOM 1016 O O . SER A 1 132 ? -11.162 -5.919 25.772 1.00 67.44 132 SER A O 1
ATOM 1018 N N . ALA A 1 133 ? -12.566 -7.027 24.416 1.00 72.81 133 ALA A N 1
ATOM 1019 C CA . ALA A 1 133 ? -11.537 -7.548 23.514 1.00 72.81 133 ALA A CA 1
ATOM 1020 C C . ALA A 1 133 ? -11.052 -6.488 22.509 1.00 72.81 133 ALA A C 1
ATOM 1022 O O . ALA A 1 133 ? -9.935 -6.578 21.999 1.00 72.81 133 ALA A O 1
ATOM 1023 N N . ALA A 1 134 ? -11.851 -5.442 22.272 1.00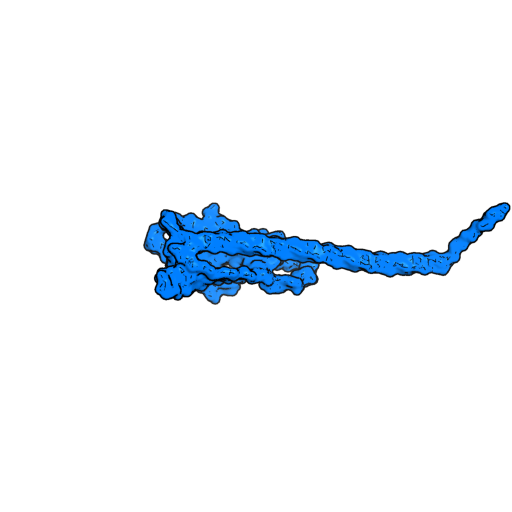 67.88 134 ALA A N 1
ATOM 1024 C CA . ALA A 1 134 ? -11.554 -4.381 21.313 1.00 67.88 134 ALA A CA 1
ATOM 1025 C C . ALA A 1 134 ? -10.241 -3.632 21.607 1.00 67.88 134 ALA A C 1
ATOM 1027 O O . ALA A 1 134 ? -9.517 -3.256 20.687 1.00 67.88 134 ALA A O 1
ATOM 1028 N N . ARG A 1 135 ? -9.881 -3.472 22.889 1.00 68.38 135 ARG A N 1
ATOM 1029 C CA . ARG A 1 135 ? -8.596 -2.870 23.294 1.00 68.38 135 ARG A CA 1
ATOM 1030 C C . ARG A 1 135 ? -7.387 -3.728 22.912 1.00 68.38 135 ARG A C 1
ATOM 1032 O O . ARG A 1 135 ? -6.312 -3.189 22.684 1.00 68.38 135 ARG A O 1
ATOM 1039 N N . GLY A 1 136 ? -7.567 -5.045 22.804 1.00 76.25 136 GLY A N 1
ATOM 1040 C CA . GLY A 1 136 ? -6.528 -5.977 22.372 1.00 76.25 136 GLY A CA 1
ATOM 1041 C C . GLY A 1 136 ? -6.255 -5.950 20.866 1.00 76.25 136 GLY A C 1
ATOM 1042 O O . GLY A 1 136 ? -5.201 -6.416 20.439 1.00 76.25 136 GLY A O 1
ATOM 1043 N N . LEU A 1 137 ? -7.149 -5.368 20.056 1.00 80.00 137 LEU A N 1
ATOM 1044 C CA . LEU A 1 137 ? -7.030 -5.379 18.591 1.00 80.00 137 LEU A CA 1
ATOM 1045 C C . LEU A 1 137 ? -5.766 -4.672 18.088 1.00 80.00 137 LEU A C 1
ATOM 1047 O O . LEU A 1 137 ? -5.175 -5.110 17.097 1.00 80.00 137 LEU A O 1
ATOM 1051 N N . CYS A 1 138 ? -5.334 -3.627 18.800 1.00 78.38 138 CYS A N 1
ATOM 1052 C CA . CYS A 1 138 ? -4.119 -2.873 18.490 1.00 78.38 138 CYS A CA 1
ATOM 1053 C C . CYS A 1 138 ? -2.856 -3.408 19.181 1.00 78.38 138 CYS A C 1
ATOM 1055 O O . CYS A 1 138 ? -1.758 -2.964 18.853 1.00 78.38 138 CYS A O 1
ATOM 1057 N N . ASN A 1 139 ? -2.991 -4.367 20.104 1.00 74.50 139 ASN A N 1
ATOM 1058 C CA . ASN A 1 139 ? -1.842 -5.045 20.714 1.00 74.50 139 ASN A CA 1
ATOM 1059 C C . ASN A 1 139 ? -1.267 -6.115 19.781 1.00 74.50 139 ASN A C 1
ATOM 1061 O O . ASN A 1 139 ? -0.099 -6.477 19.896 1.00 74.50 139 ASN A O 1
ATOM 1065 N N . TYR A 1 140 ? -2.080 -6.615 18.844 1.00 68.44 140 TYR A N 1
ATOM 1066 C CA . TYR A 1 140 ? -1.578 -7.440 17.760 1.00 68.44 140 TYR A CA 1
ATOM 1067 C C . TYR A 1 140 ? -0.892 -6.547 16.735 1.00 68.44 140 TYR A C 1
ATOM 1069 O O . TYR A 1 140 ? -1.548 -5.885 15.931 1.00 68.44 140 TYR A O 1
ATOM 1077 N N . VAL A 1 141 ? 0.430 -6.525 16.786 1.00 61.69 141 VAL A N 1
ATOM 1078 C CA . VAL A 1 141 ? 1.261 -5.854 15.799 1.00 61.69 141 VAL A CA 1
ATOM 1079 C C . VAL A 1 141 ? 1.668 -6.917 14.783 1.00 61.69 141 VAL A C 1
ATOM 1081 O O . VAL A 1 141 ? 2.290 -7.909 15.174 1.00 61.69 141 VAL A O 1
ATOM 1084 N N . PRO A 1 142 ? 1.309 -6.764 13.500 1.00 62.16 142 PRO A N 1
ATOM 1085 C CA . PRO A 1 142 ? 1.784 -7.679 12.477 1.00 62.16 142 PRO A CA 1
ATOM 1086 C C . PRO A 1 142 ? 3.315 -7.613 12.427 1.00 62.16 142 PRO A C 1
ATOM 1088 O O . PRO A 1 142 ? 3.897 -6.560 12.167 1.00 62.16 142 PRO A O 1
ATOM 1091 N N . GLY A 1 143 ? 3.976 -8.726 12.747 1.00 58.22 143 GLY A N 1
ATOM 1092 C CA . GLY A 1 143 ? 5.415 -8.877 12.527 1.00 58.22 143 GLY A CA 1
ATOM 1093 C C . GLY A 1 143 ? 5.732 -9.106 11.044 1.00 58.22 143 GLY A C 1
ATOM 1094 O O . GLY A 1 143 ? 4.905 -8.859 10.173 1.00 58.22 143 GLY A O 1
ATOM 1095 N N . LEU A 1 144 ? 6.898 -9.690 10.755 1.00 53.56 144 LEU A N 1
ATOM 1096 C CA . LEU A 1 144 ? 7.334 -10.121 9.409 1.00 53.56 144 LEU A CA 1
ATOM 1097 C C . LEU A 1 144 ? 6.505 -11.284 8.814 1.00 53.56 144 LEU A C 1
ATOM 1099 O O . LEU A 1 144 ? 6.945 -11.959 7.889 1.00 53.56 144 LEU A O 1
ATOM 1103 N N . ARG A 1 145 ? 5.341 -11.601 9.389 1.00 56.47 145 ARG A N 1
ATOM 1104 C CA . ARG A 1 145 ? 4.509 -12.736 8.976 1.00 56.47 145 ARG A CA 1
ATOM 1105 C C . ARG A 1 145 ? 3.388 -12.242 8.071 1.00 56.47 145 ARG A C 1
ATOM 1107 O O . ARG A 1 145 ? 2.788 -11.210 8.346 1.00 56.47 145 ARG A O 1
ATOM 1114 N N . THR A 1 146 ? 3.099 -13.007 7.022 1.00 56.25 146 THR A N 1
ATOM 1115 C CA . THR A 1 146 ? 1.961 -12.821 6.111 1.00 56.25 146 THR A CA 1
ATOM 1116 C C . THR A 1 146 ? 0.622 -12.795 6.866 1.00 56.25 146 THR A C 1
ATOM 1118 O O . THR A 1 146 ? 0.571 -13.260 8.009 1.00 56.25 146 THR A O 1
ATOM 1121 N N . PRO A 1 147 ? -0.465 -12.258 6.263 1.00 58.19 147 PRO A N 1
ATOM 1122 C CA . PRO A 1 147 ? -1.787 -12.224 6.880 1.00 58.19 147 PRO A CA 1
ATOM 1123 C C . PRO A 1 147 ? -2.139 -13.591 7.454 1.00 58.19 147 PRO A C 1
ATOM 1125 O O . PRO A 1 147 ? -2.098 -14.607 6.756 1.00 58.19 147 PRO A O 1
ATOM 1128 N N . VAL A 1 148 ? -2.414 -13.604 8.754 1.00 55.44 148 VAL A N 1
ATOM 1129 C CA . VAL A 1 148 ? -2.605 -14.832 9.538 1.00 55.44 148 VAL A CA 1
ATOM 1130 C C . VAL A 1 148 ? -4.052 -15.322 9.415 1.00 55.44 148 VAL A C 1
ATOM 1132 O O . VAL A 1 148 ? -4.352 -16.473 9.725 1.00 55.44 148 VAL A O 1
ATOM 1135 N N . SER A 1 149 ? -4.952 -14.469 8.918 1.00 62.81 149 SER A N 1
ATOM 1136 C CA . SER A 1 149 ? -6.390 -14.713 8.854 1.00 62.81 149 SER A CA 1
ATOM 1137 C C . SER A 1 149 ? -6.886 -14.740 7.409 1.00 62.81 149 SER A C 1
ATOM 1139 O O . SER A 1 149 ? -6.604 -13.846 6.616 1.00 62.81 149 SER A O 1
ATOM 1141 N N . THR A 1 150 ? -7.722 -15.724 7.068 1.00 65.44 150 THR A N 1
ATOM 1142 C CA . THR A 1 150 ? -8.459 -15.764 5.789 1.00 65.44 150 THR A CA 1
ATOM 1143 C C . THR A 1 150 ? -9.493 -14.641 5.651 1.00 65.44 150 THR A C 1
ATOM 1145 O O . THR A 1 150 ? -10.097 -14.488 4.591 1.00 65.44 150 THR A O 1
ATOM 1148 N N . ARG A 1 151 ? -9.721 -13.860 6.715 1.00 77.06 151 ARG A N 1
ATOM 1149 C CA . ARG A 1 151 ? -10.667 -12.737 6.756 1.00 77.06 151 ARG A CA 1
ATOM 1150 C C . ARG A 1 151 ? -10.011 -11.390 6.453 1.00 77.06 151 ARG A C 1
ATOM 1152 O O . ARG A 1 151 ? -10.723 -10.403 6.279 1.00 77.06 151 ARG A O 1
ATOM 1159 N N . GLU A 1 152 ? -8.682 -11.342 6.387 1.00 84.25 152 GLU A N 1
ATOM 1160 C CA . GLU A 1 152 ? -7.944 -10.132 6.038 1.00 84.25 152 GLU A CA 1
ATOM 1161 C C . GLU A 1 152 ? -8.042 -9.867 4.532 1.00 84.25 152 GLU A C 1
ATOM 1163 O O . GLU A 1 152 ? -7.556 -10.625 3.691 1.00 84.25 152 GLU A O 1
ATOM 1168 N N . LYS A 1 153 ? -8.672 -8.747 4.181 1.00 91.56 153 LYS A N 1
ATOM 1169 C CA . LYS A 1 153 ? -8.716 -8.220 2.823 1.00 91.56 153 LYS A CA 1
ATOM 1170 C C . LYS A 1 153 ? -7.459 -7.402 2.562 1.00 91.56 153 LYS A C 1
ATOM 1172 O O . LYS A 1 153 ? -7.227 -6.384 3.209 1.00 91.56 153 LYS A O 1
ATOM 1177 N N . ILE A 1 154 ? -6.681 -7.808 1.569 1.00 91.56 154 ILE A N 1
ATOM 1178 C CA . ILE A 1 154 ? -5.517 -7.053 1.099 1.00 91.56 154 ILE A CA 1
ATOM 1179 C C . ILE A 1 154 ? -6.007 -5.832 0.304 1.00 91.56 154 ILE A C 1
ATOM 1181 O O . ILE A 1 154 ? -6.853 -5.964 -0.581 1.00 91.56 154 ILE A O 1
ATOM 1185 N N . LEU A 1 155 ? -5.510 -4.641 0.648 1.00 93.69 155 LEU A N 1
ATOM 1186 C CA . LEU A 1 155 ? -5.886 -3.375 0.005 1.00 93.69 155 LEU A CA 1
ATOM 1187 C C . LEU A 1 155 ? -4.903 -2.936 -1.085 1.00 93.69 155 LEU A C 1
ATOM 1189 O O . LEU A 1 155 ? -5.288 -2.179 -1.971 1.00 93.69 155 LEU A O 1
ATOM 1193 N N . THR A 1 156 ? -3.653 -3.390 -1.011 1.00 92.62 156 THR A N 1
ATOM 1194 C CA . THR A 1 156 ? -2.576 -3.045 -1.949 1.00 92.62 156 THR A CA 1
ATOM 1195 C C . THR A 1 156 ? -1.916 -4.312 -2.471 1.00 92.62 156 THR A C 1
ATOM 1197 O O . THR A 1 156 ? -1.640 -5.214 -1.680 1.00 92.62 156 THR A O 1
ATOM 1200 N N . ASP A 1 157 ? -1.639 -4.378 -3.772 1.00 89.81 157 ASP A N 1
ATOM 1201 C CA . ASP A 1 157 ? -0.990 -5.540 -4.381 1.00 89.81 157 ASP A CA 1
ATOM 1202 C C . ASP A 1 157 ? 0.387 -5.821 -3.757 1.00 89.81 157 ASP A C 1
ATOM 1204 O O . ASP 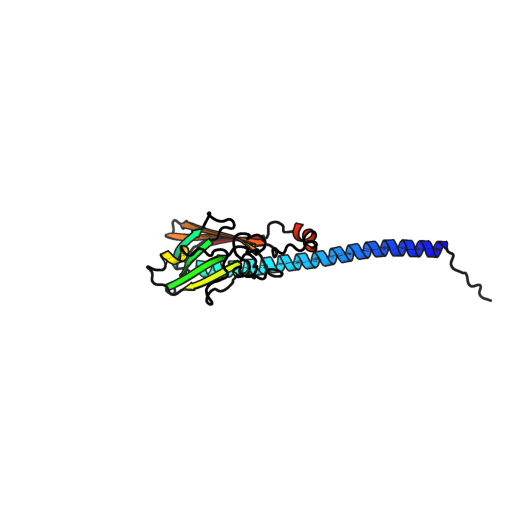A 1 157 ? 1.277 -4.976 -3.795 1.00 89.81 157 ASP A O 1
ATOM 1208 N N . ARG A 1 158 ? 0.542 -7.016 -3.177 1.00 87.62 158 ARG A N 1
ATOM 1209 C CA . ARG A 1 158 ? 1.736 -7.453 -2.440 1.00 87.62 158 ARG A CA 1
ATOM 1210 C C . ARG A 1 158 ? 2.709 -8.288 -3.272 1.00 87.62 158 ARG A C 1
ATOM 1212 O O . ARG A 1 158 ? 3.710 -8.743 -2.712 1.00 87.62 158 ARG A O 1
ATOM 1219 N N . ASP A 1 159 ? 2.387 -8.568 -4.539 1.00 86.12 159 ASP A N 1
ATOM 1220 C CA . ASP A 1 159 ? 3.251 -9.356 -5.420 1.00 86.12 159 ASP A CA 1
ATOM 1221 C C . ASP A 1 159 ? 4.659 -8.756 -5.424 1.00 86.12 159 ASP A C 1
ATOM 1223 O O . ASP A 1 159 ? 4.822 -7.549 -5.612 1.00 86.1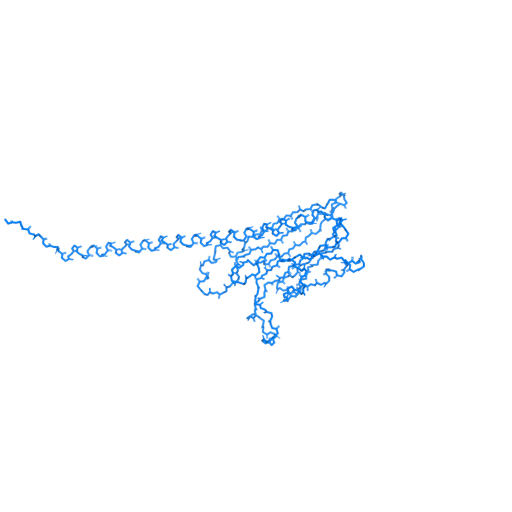2 159 ASP A O 1
ATOM 1227 N N . PHE A 1 160 ? 5.665 -9.590 -5.153 1.00 82.19 160 PHE A N 1
ATOM 1228 C CA . PHE A 1 160 ? 7.039 -9.141 -4.941 1.00 82.19 160 PHE A CA 1
ATOM 1229 C C . PHE A 1 160 ? 7.661 -8.523 -6.204 1.00 82.19 160 PHE A C 1
ATOM 1231 O O . PHE A 1 160 ? 8.431 -7.569 -6.086 1.00 82.19 160 PHE A O 1
ATOM 1238 N N . ASN A 1 161 ? 7.264 -9.001 -7.387 1.00 82.31 161 ASN A N 1
ATOM 1239 C CA . ASN A 1 161 ? 7.885 -8.669 -8.671 1.00 82.31 161 ASN A CA 1
ATOM 1240 C C . ASN A 1 161 ? 7.078 -7.617 -9.442 1.00 82.31 161 ASN A C 1
ATOM 1242 O O . ASN A 1 161 ? 7.641 -6.711 -10.049 1.00 82.31 161 ASN A O 1
ATOM 1246 N N . ASN A 1 162 ? 5.748 -7.726 -9.411 1.00 82.75 162 ASN A N 1
ATOM 1247 C CA . ASN A 1 162 ? 4.849 -6.942 -10.265 1.00 82.75 162 ASN A CA 1
ATOM 1248 C C . ASN A 1 162 ? 3.897 -6.019 -9.491 1.00 82.75 162 ASN A C 1
ATOM 1250 O O . ASN A 1 162 ? 3.189 -5.218 -10.109 1.00 82.75 162 ASN A O 1
ATOM 1254 N N . GLY A 1 163 ? 3.858 -6.141 -8.163 1.00 86.44 163 GLY A N 1
ATOM 1255 C CA . GLY A 1 163 ? 2.941 -5.399 -7.307 1.00 86.44 163 GLY A CA 1
ATOM 1256 C C . GLY A 1 163 ? 3.416 -3.981 -6.999 1.00 86.44 163 GLY A C 1
ATOM 1257 O O . GLY A 1 163 ? 4.101 -3.326 -7.785 1.00 86.44 163 GLY A O 1
ATOM 1258 N N . VAL A 1 164 ? 3.042 -3.492 -5.821 1.00 90.75 164 VAL A N 1
ATOM 1259 C CA . VAL A 1 164 ? 3.509 -2.214 -5.277 1.00 90.75 164 VAL A CA 1
ATOM 1260 C C . VAL A 1 164 ? 4.050 -2.434 -3.871 1.00 90.75 164 VAL A C 1
ATOM 1262 O O . VAL A 1 164 ? 3.660 -3.378 -3.192 1.00 90.75 164 VAL A O 1
ATOM 1265 N N . SER A 1 165 ? 4.941 -1.562 -3.408 1.00 91.00 165 SER A N 1
ATOM 1266 C CA . SER A 1 165 ? 5.468 -1.654 -2.047 1.00 91.00 165 SER A CA 1
ATOM 1267 C C . SER A 1 165 ? 5.055 -0.455 -1.221 1.00 91.00 165 SER A C 1
ATOM 1269 O O . SER A 1 165 ? 5.382 0.684 -1.534 1.00 91.00 165 SER A O 1
ATOM 1271 N N . VAL A 1 166 ? 4.310 -0.703 -0.154 1.00 91.19 166 VAL A N 1
ATOM 1272 C CA . VAL A 1 166 ? 4.018 0.302 0.864 1.00 91.19 166 VAL A CA 1
ATOM 1273 C C . VAL A 1 166 ? 5.220 0.373 1.797 1.00 91.19 166 VAL A C 1
ATOM 1275 O O . VAL A 1 166 ? 5.592 -0.634 2.387 1.00 91.19 166 VAL A O 1
ATOM 1278 N N . SER A 1 167 ? 5.848 1.540 1.921 1.00 86.88 167 SER A N 1
ATOM 1279 C CA . SER A 1 167 ? 7.051 1.713 2.749 1.00 86.88 167 SER A CA 1
ATOM 1280 C C . SER A 1 167 ? 6.742 2.212 4.161 1.00 86.88 167 SER A C 1
ATOM 1282 O O . SER A 1 167 ? 7.484 1.931 5.105 1.00 86.88 167 SER A O 1
ATOM 1284 N N . SER A 1 168 ? 5.631 2.926 4.326 1.00 87.00 168 SER A N 1
ATOM 1285 C CA . SER A 1 168 ? 5.171 3.466 5.602 1.00 87.00 168 SER A CA 1
ATOM 1286 C C . SER A 1 168 ? 3.651 3.559 5.621 1.00 87.00 168 SER A C 1
ATOM 1288 O O . SER A 1 168 ? 3.038 3.795 4.585 1.00 87.00 168 SER A O 1
ATOM 1290 N N . LEU A 1 169 ? 3.048 3.408 6.800 1.00 90.06 169 LEU A N 1
ATOM 1291 C CA . LEU A 1 169 ? 1.660 3.773 7.079 1.00 90.06 169 LEU A CA 1
ATOM 1292 C C . LEU A 1 169 ? 1.611 4.392 8.471 1.00 90.06 169 LEU A C 1
ATOM 1294 O O . LEU A 1 169 ? 2.089 3.796 9.434 1.00 90.06 169 LEU A O 1
ATOM 1298 N N . GLU A 1 170 ? 1.014 5.566 8.583 1.00 91.00 170 GLU A N 1
ATOM 1299 C CA . GLU A 1 170 ? 0.844 6.291 9.832 1.00 91.00 170 GLU A CA 1
ATOM 1300 C C . GLU A 1 170 ? -0.610 6.732 9.981 1.00 91.00 170 GLU A C 1
ATOM 1302 O O . GLU A 1 170 ? -1.218 7.277 9.054 1.00 91.00 170 GLU A O 1
ATOM 1307 N N . PHE A 1 171 ? -1.152 6.513 11.178 1.00 92.12 171 PHE A N 1
ATOM 1308 C CA . PHE A 1 171 ? -2.434 7.062 11.592 1.00 92.12 171 PHE A CA 1
ATOM 1309 C C . PHE A 1 171 ? -2.217 8.013 12.759 1.00 92.12 171 PHE A C 1
ATOM 1311 O O . PHE A 1 171 ? -1.582 7.658 13.751 1.00 92.12 171 PHE A O 1
ATOM 1318 N N . LYS A 1 172 ? -2.811 9.202 12.678 1.00 92.06 172 LYS A N 1
ATOM 1319 C CA . LYS A 1 172 ? -2.795 10.182 13.762 1.00 92.06 172 LYS A CA 1
ATOM 1320 C C . LYS A 1 172 ? -4.217 10.570 14.126 1.00 92.06 172 LYS A C 1
ATOM 1322 O O . LYS A 1 172 ? -4.945 11.112 13.300 1.00 92.06 172 LYS A O 1
ATOM 1327 N N . LYS A 1 173 ? -4.600 10.328 15.380 1.00 91.69 173 LYS A N 1
ATOM 1328 C CA . LYS A 1 173 ? -5.854 10.828 15.953 1.00 91.69 173 LYS A CA 1
ATOM 1329 C C . LYS A 1 173 ? -5.616 12.195 16.587 1.00 91.69 173 LYS A C 1
ATOM 1331 O O . LYS A 1 173 ? -4.729 12.350 17.420 1.00 91.69 173 LYS A O 1
ATOM 1336 N N . THR A 1 174 ? -6.436 13.167 16.211 1.00 91.50 174 THR A N 1
ATOM 1337 C CA . THR A 1 174 ? -6.473 14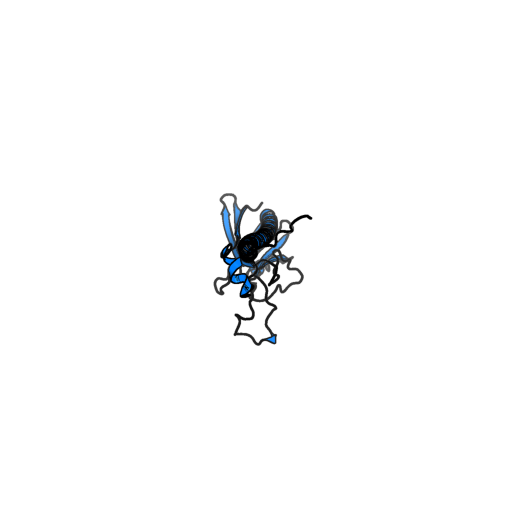.505 16.800 1.00 91.50 174 THR A CA 1
ATOM 1338 C C . THR A 1 174 ? -7.900 14.777 17.279 1.00 91.50 174 THR A C 1
ATOM 1340 O O . THR A 1 174 ? -8.817 14.773 16.458 1.00 91.50 174 THR A O 1
ATOM 1343 N N . PRO A 1 175 ? -8.136 14.984 18.584 1.00 87.38 175 PRO A N 1
ATOM 1344 C CA . PRO A 1 175 ? -9.462 15.349 19.067 1.00 87.38 175 PRO A CA 1
ATOM 1345 C C . PRO A 1 175 ? -9.833 16.742 18.544 1.00 87.38 175 PRO A C 1
ATOM 1347 O O . PRO A 1 175 ? -8.990 17.640 18.510 1.00 87.38 175 PRO A O 1
ATOM 1350 N N . THR A 1 176 ? -11.086 16.940 18.137 1.00 88.44 176 THR A N 1
ATOM 1351 C CA . THR A 1 176 ? -11.580 18.263 17.724 1.00 88.44 176 THR A CA 1
ATOM 1352 C C . THR A 1 176 ? -12.518 18.853 18.774 1.00 88.44 176 THR A C 1
ATOM 1354 O O . THR A 1 176 ? -13.160 18.125 19.530 1.00 88.44 176 THR A O 1
ATOM 1357 N N . ALA A 1 177 ? -12.660 20.183 18.783 1.00 81.00 177 ALA A N 1
ATOM 1358 C CA . ALA A 1 177 ? -13.579 20.893 19.681 1.00 81.00 177 ALA A CA 1
ATOM 1359 C C . ALA A 1 177 ? -15.053 20.467 19.515 1.00 81.00 177 ALA A C 1
ATOM 1361 O O . ALA A 1 177 ? -15.859 20.664 20.417 1.00 81.00 177 ALA A O 1
ATOM 1362 N N . SER A 1 178 ? -15.399 19.850 18.379 1.00 77.69 178 SER A N 1
ATOM 1363 C CA . SER A 1 178 ? -16.739 19.323 18.095 1.00 77.69 178 SER A CA 1
ATOM 1364 C C . SER A 1 178 ? -17.064 18.001 18.811 1.00 77.69 178 SER A C 1
ATOM 1366 O O . SER A 1 178 ? -18.150 17.458 18.627 1.00 77.69 178 SER A O 1
ATOM 1368 N N . GLY A 1 179 ? -16.123 17.450 19.587 1.00 79.50 179 GLY A N 1
ATOM 1369 C CA . GLY A 1 179 ? -16.255 16.144 20.243 1.00 79.50 179 GLY A CA 1
ATOM 1370 C C . GLY A 1 179 ? -16.046 14.951 19.304 1.00 79.50 179 GLY A C 1
ATOM 1371 O O . GLY A 1 179 ? -16.074 13.809 19.753 1.00 79.50 179 GLY A O 1
ATOM 1372 N N . LYS A 1 180 ? -15.809 15.204 18.012 1.00 84.75 180 LYS A N 1
ATOM 1373 C CA . LYS A 1 180 ? -15.487 14.188 17.006 1.00 84.75 180 LYS A CA 1
ATOM 1374 C C . LYS A 1 180 ? -13.981 14.076 16.815 1.00 84.75 180 LYS A C 1
ATOM 1376 O O . LYS A 1 180 ? -13.266 15.080 16.825 1.00 84.75 180 LYS A O 1
ATOM 1381 N N . ASP A 1 181 ? -13.500 12.862 16.603 1.00 89.56 181 ASP A N 1
ATOM 1382 C CA . ASP A 1 181 ? -12.092 12.632 16.302 1.00 89.56 181 ASP A CA 1
ATOM 1383 C C . ASP A 1 181 ? -11.788 12.981 14.835 1.00 89.56 181 ASP A C 1
ATOM 1385 O O . ASP A 1 181 ? -12.555 12.645 13.929 1.00 89.56 181 ASP A O 1
ATOM 1389 N N . LEU A 1 182 ? -10.654 13.644 14.601 1.00 92.69 182 LEU A N 1
ATOM 1390 C CA . LEU A 1 182 ? -10.020 13.775 13.292 1.00 92.69 182 LEU A CA 1
ATOM 1391 C C . LEU A 1 182 ? -8.946 12.691 13.173 1.00 92.69 182 LEU A C 1
ATOM 1393 O O . LEU A 1 182 ? -8.049 12.612 14.012 1.00 92.69 182 LEU A O 1
ATOM 1397 N N . VAL A 1 183 ? -9.012 11.874 12.129 1.00 94.31 183 VAL A N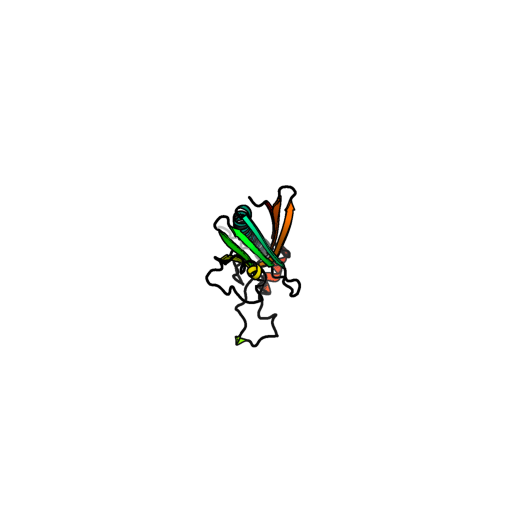 1
ATOM 1398 C CA . VAL A 1 183 ? -8.008 10.855 11.817 1.00 94.31 183 VAL A CA 1
ATOM 1399 C C . VAL A 1 183 ? -7.270 11.264 10.553 1.00 94.31 183 VAL A C 1
ATOM 1401 O O . VAL A 1 183 ? -7.863 11.342 9.478 1.00 94.31 183 VAL A O 1
ATOM 1404 N N . SER A 1 184 ? -5.972 11.516 10.680 1.00 94.50 184 SER A N 1
ATOM 1405 C CA . SER A 1 184 ? -5.073 11.702 9.545 1.00 94.50 184 SER A CA 1
ATOM 1406 C C . SER A 1 184 ? -4.431 10.371 9.175 1.00 94.50 184 SER A C 1
ATOM 1408 O O . SER A 1 184 ? -3.980 9.633 10.052 1.00 94.50 184 SER A O 1
ATOM 1410 N N . ILE A 1 185 ? -4.391 10.081 7.878 1.00 94.88 185 ILE A N 1
ATOM 1411 C CA . ILE A 1 185 ? -3.759 8.899 7.291 1.00 94.88 185 ILE A CA 1
ATOM 1412 C C . ILE A 1 185 ? -2.628 9.391 6.401 1.00 94.88 185 ILE A C 1
ATOM 1414 O O . ILE A 1 185 ? -2.875 10.254 5.559 1.00 94.88 185 ILE A O 1
ATOM 1418 N N . THR A 1 186 ? -1.439 8.814 6.543 1.00 94.44 186 THR A N 1
ATOM 1419 C CA . THR A 1 186 ? -0.302 9.068 5.652 1.00 94.44 186 THR A CA 1
ATOM 1420 C C . THR A 1 186 ? 0.376 7.748 5.313 1.00 94.44 186 THR A C 1
ATOM 1422 O O . THR A 1 186 ? 0.688 6.974 6.212 1.00 94.44 186 THR A O 1
ATOM 1425 N N . PHE A 1 187 ? 0.619 7.475 4.035 1.00 93.69 187 PHE A N 1
ATOM 1426 C CA . PHE A 1 187 ? 1.410 6.319 3.609 1.00 93.69 187 PHE A CA 1
ATOM 1427 C C . PHE A 1 187 ? 2.117 6.582 2.288 1.00 93.69 187 PHE A C 1
ATOM 1429 O O . PHE A 1 187 ? 1.671 7.402 1.486 1.00 93.69 187 PHE A O 1
ATOM 1436 N N . THR A 1 188 ? 3.206 5.863 2.041 1.00 92.31 188 THR A N 1
ATOM 1437 C CA . THR A 1 188 ? 3.985 5.986 0.805 1.00 92.31 188 THR A CA 1
ATOM 1438 C C . THR A 1 188 ? 3.987 4.663 0.055 1.00 92.31 188 THR A C 1
ATOM 1440 O O . THR A 1 188 ? 4.226 3.612 0.644 1.00 92.31 188 THR A O 1
ATOM 1443 N N . VAL A 1 189 ? 3.715 4.722 -1.250 1.00 92.56 189 VAL A N 1
ATOM 1444 C CA . VAL A 1 189 ? 3.694 3.565 -2.153 1.00 92.56 189 VAL A CA 1
ATOM 1445 C C . VAL A 1 189 ? 4.782 3.730 -3.207 1.00 92.56 189 VAL A C 1
ATOM 1447 O O . VAL A 1 189 ? 4.797 4.715 -3.943 1.00 92.56 189 VAL A O 1
ATOM 1450 N N . SER A 1 190 ? 5.686 2.770 -3.307 1.00 90.62 190 SER A N 1
ATOM 1451 C CA . SER A 1 190 ? 6.775 2.721 -4.276 1.00 90.62 190 SER A CA 1
ATOM 1452 C C . SER A 1 190 ? 6.575 1.579 -5.282 1.00 90.62 190 SER A C 1
ATOM 1454 O O . SER A 1 190 ? 5.716 0.712 -5.076 1.00 90.62 190 SER A O 1
ATOM 1456 N N . PRO A 1 191 ? 7.370 1.549 -6.368 1.00 86.75 191 PRO A N 1
ATOM 1457 C CA . PRO A 1 191 ? 7.497 0.360 -7.205 1.00 86.75 191 PRO A CA 1
ATOM 1458 C C . PRO A 1 191 ? 7.876 -0.887 -6.374 1.00 86.75 191 PRO A C 1
ATOM 1460 O O . PRO A 1 191 ? 8.335 -0.744 -5.229 1.00 86.75 191 PRO A O 1
ATOM 1463 N N . PRO A 1 192 ? 7.691 -2.097 -6.931 1.00 83.81 192 PRO A N 1
ATOM 1464 C CA . PRO A 1 192 ? 8.112 -3.332 -6.282 1.00 83.81 192 PRO A CA 1
ATOM 1465 C C . PRO A 1 192 ? 9.621 -3.297 -6.005 1.00 83.81 192 PRO A C 1
ATOM 1467 O O . PRO A 1 192 ? 10.398 -2.687 -6.738 1.00 83.81 192 PRO A O 1
ATOM 1470 N N . THR A 1 193 ? 10.037 -3.915 -4.902 1.00 72.12 193 THR A N 1
ATOM 1471 C CA . THR A 1 193 ? 11.406 -3.780 -4.369 1.00 72.12 193 THR A CA 1
ATOM 1472 C C . THR A 1 193 ? 12.430 -4.732 -4.993 1.00 72.12 193 THR A C 1
ATOM 1474 O O . THR A 1 193 ? 13.556 -4.834 -4.498 1.00 72.12 193 THR A O 1
ATOM 1477 N N . GLU A 1 194 ? 12.081 -5.412 -6.087 1.00 60.97 194 GLU A N 1
ATOM 1478 C CA . GLU A 1 194 ? 12.936 -6.427 -6.693 1.00 60.97 194 GLU A CA 1
ATOM 1479 C C . GLU A 1 194 ? 14.302 -5.846 -7.122 1.00 60.97 194 GLU A C 1
ATOM 1481 O O . GLU A 1 194 ? 14.424 -4.930 -7.938 1.00 60.97 194 GLU A O 1
ATOM 1486 N N . LYS A 1 195 ? 15.369 -6.397 -6.531 1.00 52.56 195 LYS A N 1
ATOM 1487 C CA . LYS A 1 195 ? 16.774 -6.116 -6.850 1.00 52.56 195 LYS A CA 1
ATOM 1488 C C . LYS A 1 195 ? 17.240 -7.008 -8.004 1.00 52.56 195 LYS A C 1
ATOM 1490 O O . LYS A 1 195 ? 18.168 -7.793 -7.831 1.00 52.56 195 LYS A O 1
ATOM 1495 N N . THR A 1 196 ? 16.663 -6.892 -9.193 1.00 43.12 196 THR A N 1
ATOM 1496 C CA . THR A 1 196 ? 17.353 -7.377 -10.399 1.00 43.12 196 THR A CA 1
ATOM 1497 C C . THR A 1 196 ? 18.264 -6.263 -10.912 1.00 43.12 196 THR A C 1
ATOM 1499 O O . THR A 1 196 ? 17.858 -5.123 -11.129 1.00 43.12 196 THR A O 1
ATOM 1502 N N . SER A 1 197 ? 19.557 -6.562 -11.042 1.00 43.06 197 SER A N 1
ATOM 1503 C CA . SER A 1 197 ? 20.633 -5.631 -11.423 1.00 43.06 197 SER A CA 1
ATOM 1504 C C . SER A 1 197 ? 20.376 -4.860 -12.727 1.00 43.06 197 SER A C 1
ATOM 1506 O O . SER A 1 197 ? 20.937 -3.782 -12.913 1.00 43.06 197 SER A O 1
ATOM 1508 N N . SER A 1 198 ? 19.486 -5.357 -13.584 1.00 44.34 198 SER A N 1
ATOM 1509 C CA . SER A 1 198 ? 19.003 -4.724 -14.815 1.00 44.34 198 SER A CA 1
ATOM 1510 C C . SER A 1 198 ? 17.955 -3.616 -14.605 1.00 44.34 198 SER A C 1
ATOM 1512 O O . SER A 1 198 ? 17.855 -2.734 -15.452 1.00 44.34 198 SER A O 1
ATOM 1514 N N . GLN A 1 199 ? 17.223 -3.585 -13.484 1.00 46.50 199 GLN A N 1
ATOM 1515 C CA . GLN A 1 199 ? 16.212 -2.552 -13.186 1.00 46.50 199 GLN A CA 1
ATOM 1516 C C . GLN A 1 199 ? 16.752 -1.362 -12.373 1.00 46.50 199 GLN A C 1
ATOM 1518 O O . GLN A 1 199 ? 16.086 -0.331 -12.249 1.00 46.50 199 GLN A O 1
ATOM 1523 N N . ARG A 1 200 ? 17.998 -1.436 -11.879 1.00 45.88 200 ARG A N 1
ATOM 1524 C CA . ARG A 1 200 ? 18.651 -0.339 -11.132 1.00 45.88 200 ARG A CA 1
ATOM 1525 C C . ARG A 1 200 ? 18.723 0.983 -11.902 1.00 45.88 200 ARG A C 1
ATOM 1527 O O . ARG A 1 200 ? 18.782 2.041 -11.286 1.00 45.88 200 ARG A O 1
ATOM 1534 N N . VAL A 1 201 ? 18.716 0.936 -13.233 1.00 48.22 201 VAL A N 1
ATOM 1535 C CA . VAL A 1 201 ? 18.781 2.134 -14.085 1.00 48.22 201 VAL A CA 1
ATOM 1536 C C . VAL A 1 201 ? 17.387 2.732 -14.336 1.00 48.22 201 VAL A C 1
ATOM 1538 O O . VAL A 1 201 ? 17.264 3.927 -14.604 1.00 48.22 201 VAL A O 1
ATOM 1541 N N . GLU A 1 202 ? 16.312 1.950 -14.213 1.00 50.38 202 GLU A N 1
ATOM 1542 C CA . GLU A 1 202 ? 14.940 2.416 -14.460 1.00 50.38 202 GLU A CA 1
ATOM 1543 C C . GLU A 1 202 ? 14.281 3.010 -13.200 1.00 50.38 202 GLU A C 1
ATOM 1545 O O . GLU A 1 202 ? 13.525 3.977 -13.308 1.00 50.38 202 GLU A O 1
ATOM 1550 N N . ASN A 1 203 ? 14.677 2.543 -12.010 1.00 48.78 203 ASN A N 1
ATOM 1551 C CA . ASN A 1 203 ? 14.101 2.956 -10.722 1.00 48.78 203 ASN A CA 1
ATOM 1552 C C . ASN A 1 203 ? 14.509 4.357 -10.219 1.00 48.78 203 ASN A C 1
ATOM 1554 O O . ASN A 1 203 ? 13.831 4.902 -9.350 1.00 48.78 203 ASN A O 1
ATOM 1558 N N . GLN A 1 204 ? 15.511 5.007 -10.825 1.00 48.53 204 GLN A N 1
ATOM 1559 C CA . GLN A 1 204 ? 15.977 6.346 -10.412 1.00 48.53 204 GLN A CA 1
ATOM 1560 C C . GLN A 1 204 ? 14.925 7.465 -10.518 1.00 48.53 204 GLN A C 1
ATOM 1562 O O . GLN A 1 204 ? 15.147 8.571 -10.030 1.00 48.53 204 GLN A O 1
ATOM 1567 N N . VAL A 1 205 ? 13.784 7.231 -11.175 1.00 49.34 205 VAL A N 1
ATOM 1568 C CA . VAL A 1 205 ? 12.778 8.285 -11.392 1.00 49.34 205 VAL A CA 1
ATOM 1569 C C . VAL A 1 205 ? 11.663 8.289 -10.3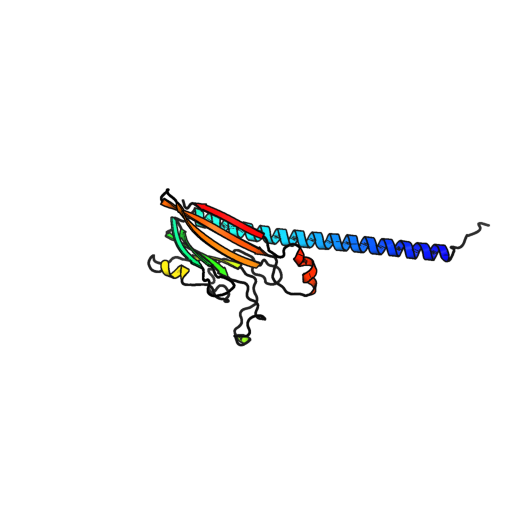37 1.00 49.34 205 VAL A C 1
ATOM 1571 O O . VAL A 1 205 ? 10.836 9.199 -10.322 1.00 49.34 205 VAL A O 1
ATOM 1574 N N . THR A 1 206 ? 11.648 7.313 -9.427 1.00 52.91 206 THR A N 1
ATOM 1575 C CA . THR A 1 206 ? 10.660 7.187 -8.339 1.00 52.91 206 THR A CA 1
ATOM 1576 C C . THR A 1 206 ? 11.298 6.650 -7.055 1.00 52.91 206 THR A C 1
ATOM 1578 O O . THR A 1 206 ? 10.639 5.941 -6.300 1.00 52.91 206 THR A O 1
ATOM 1581 N N . ASP A 1 207 ? 12.563 6.997 -6.792 1.00 58.19 207 ASP A N 1
ATOM 1582 C CA . ASP A 1 207 ? 13.365 6.472 -5.667 1.00 58.19 207 ASP A CA 1
ATOM 1583 C C . ASP A 1 207 ? 12.730 6.683 -4.272 1.00 58.19 207 ASP A C 1
ATOM 1585 O O . ASP A 1 207 ? 13.133 6.042 -3.307 1.00 58.19 207 ASP A O 1
ATOM 1589 N N . GLY A 1 208 ? 11.709 7.543 -4.151 1.00 67.69 208 GLY A N 1
ATOM 1590 C CA . GLY A 1 208 ? 10.971 7.780 -2.902 1.00 67.69 208 GLY A CA 1
ATOM 1591 C C . GLY A 1 208 ? 9.516 7.292 -2.869 1.00 67.69 208 GLY A C 1
ATOM 1592 O O . GLY A 1 208 ? 8.872 7.424 -1.833 1.00 67.69 208 GLY A O 1
ATOM 1593 N N . GLY A 1 209 ? 8.972 6.754 -3.968 1.00 82.50 209 GLY A N 1
ATOM 1594 C CA . GLY A 1 209 ? 7.540 6.438 -4.087 1.00 82.50 209 GLY A CA 1
ATOM 1595 C C . GLY A 1 209 ? 6.614 7.666 -4.160 1.00 82.50 209 GLY A C 1
ATOM 1596 O O . GLY A 1 209 ? 7.054 8.806 -4.300 1.00 82.50 209 GLY A O 1
ATOM 1597 N N . VAL A 1 210 ? 5.303 7.425 -4.116 1.00 90.62 210 VAL A N 1
ATOM 1598 C CA . VAL A 1 210 ? 4.232 8.432 -4.091 1.00 90.62 210 VAL A CA 1
ATOM 1599 C C . VAL A 1 210 ? 3.573 8.413 -2.716 1.00 90.62 210 VAL A C 1
ATOM 1601 O O . VAL A 1 210 ? 3.118 7.364 -2.259 1.00 90.62 210 VAL A O 1
ATOM 1604 N N . THR A 1 211 ? 3.501 9.574 -2.067 1.00 93.38 211 THR A N 1
ATOM 1605 C CA . THR A 1 211 ? 2.847 9.727 -0.762 1.00 93.38 211 THR A CA 1
ATOM 1606 C C . THR A 1 211 ? 1.368 10.055 -0.926 1.00 93.38 211 THR A C 1
ATOM 1608 O O . THR A 1 211 ? 0.994 10.963 -1.669 1.00 93.38 211 THR A O 1
ATOM 1611 N N . PHE A 1 212 ? 0.536 9.331 -0.187 1.00 95.44 212 PHE A N 1
ATOM 1612 C CA . PHE A 1 212 ? -0.902 9.515 -0.078 1.00 95.44 212 PHE A CA 1
ATOM 1613 C C . PHE A 1 212 ? -1.222 10.010 1.325 1.00 95.44 212 PHE A C 1
ATOM 1615 O O . PHE A 1 212 ? -0.753 9.444 2.314 1.00 95.44 212 PHE A O 1
ATOM 1622 N N . GLN A 1 213 ? -2.026 11.066 1.410 1.00 95.62 213 GLN A N 1
ATOM 1623 C CA . GLN A 1 213 ? -2.420 11.651 2.682 1.00 95.62 213 GLN A CA 1
ATOM 1624 C C . GLN A 1 213 ? -3.867 12.135 2.631 1.00 95.62 213 GLN A C 1
ATOM 1626 O O . GLN A 1 213 ? -4.305 12.711 1.638 1.00 95.62 213 GLN A O 1
ATOM 1631 N N . THR A 1 214 ? -4.603 11.928 3.720 1.00 95.56 214 THR A N 1
ATOM 1632 C CA . THR A 1 214 ? -5.936 12.511 3.919 1.00 95.56 214 THR A CA 1
ATOM 1633 C C . THR A 1 214 ? -6.199 12.755 5.402 1.00 95.56 214 THR A C 1
ATOM 1635 O O . THR A 1 214 ? -5.526 12.186 6.263 1.00 95.56 214 THR A O 1
ATOM 1638 N N . SER A 1 215 ? -7.175 13.606 5.714 1.00 94.25 215 SER A N 1
ATOM 1639 C CA . SER A 1 215 ? -7.663 13.821 7.079 1.00 94.25 215 SER A CA 1
ATOM 1640 C C . SER A 1 215 ? -9.183 13.734 7.104 1.00 94.25 215 SER A C 1
ATOM 1642 O O . SER A 1 215 ? -9.862 14.421 6.343 1.00 94.25 215 SER A O 1
ATOM 1644 N N . ILE A 1 216 ? -9.717 12.883 7.976 1.00 94.00 216 ILE A N 1
ATOM 1645 C CA . ILE A 1 216 ? -11.136 12.525 8.022 1.00 94.00 216 ILE A CA 1
ATOM 1646 C C . ILE A 1 216 ? -11.695 12.822 9.402 1.00 94.00 216 ILE A C 1
ATOM 1648 O O . ILE A 1 216 ? -11.154 12.362 10.403 1.00 94.00 216 ILE A O 1
ATOM 1652 N N . ILE A 1 217 ? -12.806 13.549 9.454 1.00 91.94 217 ILE A N 1
ATOM 1653 C CA . ILE A 1 217 ? -13.591 13.714 10.681 1.00 91.94 217 ILE A CA 1
ATOM 1654 C C . ILE A 1 217 ? -14.624 12.584 10.737 1.00 91.94 217 ILE A C 1
ATOM 1656 O O . ILE A 1 217 ? -15.324 12.342 9.748 1.00 91.94 217 ILE A O 1
ATOM 1660 N N . LEU A 1 218 ? -14.721 11.901 11.879 1.00 89.62 218 LEU A N 1
ATOM 1661 C CA . LEU A 1 218 ? -15.736 10.866 12.109 1.00 89.62 218 LEU A CA 1
ATOM 1662 C C . LEU A 1 218 ? -17.159 11.462 12.073 1.00 89.62 218 LEU A C 1
ATOM 1664 O O . LEU A 1 218 ? -17.369 12.629 12.418 1.00 89.62 218 LEU A O 1
ATOM 1668 N N . ARG A 1 219 ? -18.149 10.680 11.633 1.00 84.81 219 ARG A N 1
ATOM 1669 C CA . ARG A 1 219 ? -19.551 11.128 11.547 1.00 84.81 219 ARG A CA 1
ATOM 1670 C C . ARG A 1 219 ? -20.332 10.984 12.842 1.00 84.81 219 ARG A C 1
ATOM 1672 O O . ARG A 1 219 ? -20.061 10.064 13.631 1.00 84.81 219 ARG A O 1
#

Secondary structure (DSSP, 8-state):
-PPPPPPPHHHHHHHHHHHHHHHHHHHHHHHHHHHHHHHHHHHHHHHHHHHHHHHHHHHHHHTEEEEEEEEE--SSSS--EEEEEEETTS-EEEEEEE--B-TTT--SS-GGGPPPPB--EEEEEEE---HHHHGGGGT----SSPP--TTPEE-S---TTTS-EEEEEEEEEEE-TTSPEEEEEEEEEES-----TTTTTTGGGSTT-EEEEEEEE--

InterPro domains:
  IPR012902 Prokaryotic N-terminal methylation site [PF07963] (1-26)
  IPR012902 Prokaryotic N-terminal methylation site [PS00409] (5-25)
  IPR012902 Prokaryotic N-terminal methylation site [TIGR02532] (4-25)
  IPR045584 Pilin-like [SSF54523] (7-111)